Protein AF-A0A352VS74-F1 (afdb_monomer_lite)

Secondary structure (DSSP, 8-state):
-HHHHHHHTT--EEEEEEEEEEEEE-B-TT--GGGTT-EEEEEEEEEESS--SS--EEEEEETTEEEEEEEE-TTS-EEEEESS-SSTTTBSGGGSTHHHHHHHHHHHHHHTTSS-SS-PBTTPPEEPPTT--EEE-TTS-EEE--TT-EE----S-EEEEEEETTEEEEEEEEBPPGGGS--SPPPTTTHHHHH-TT-----SHHHHHHHHS-----S-THHHHHHHHHHHHHHHHHHHHHT---PPPPPP-------------

Structure (mmCIF, N/CA/C/O backbone):
data_AF-A0A352VS74-F1
#
_entry.id   AF-A0A352VS74-F1
#
loop_
_atom_site.group_PDB
_atom_site.id
_atom_site.type_symbol
_atom_site.label_atom_id
_atom_site.label_alt_id
_atom_site.label_comp_id
_atom_site.label_asym_id
_atom_site.label_entity_id
_atom_site.label_seq_id
_atom_site.pdbx_PDB_ins_code
_atom_site.Cartn_x
_atom_site.Cartn_y
_atom_site.Cartn_z
_atom_site.occupancy
_atom_site.B_iso_or_equiv
_atom_site.auth_seq_id
_atom_site.auth_comp_id
_atom_site.auth_asym_id
_atom_site.auth_atom_id
_atom_site.pdbx_PDB_model_num
ATOM 1 N N . ALA A 1 1 ? -13.319 16.483 15.564 1.00 83.62 1 ALA A N 1
ATOM 2 C CA . ALA A 1 1 ? -14.103 15.754 14.540 1.00 83.62 1 ALA A CA 1
ATOM 3 C C . ALA A 1 1 ? -13.513 14.375 14.225 1.00 83.62 1 ALA A C 1
ATOM 5 O O . ALA A 1 1 ? -14.249 13.403 14.320 1.00 83.62 1 ALA A O 1
ATOM 6 N N . LEU A 1 2 ? -12.210 14.265 13.917 1.00 88.50 2 LEU A N 1
ATOM 7 C CA . LEU A 1 2 ? -11.552 12.993 13.567 1.00 88.50 2 LEU A CA 1
ATOM 8 C C . LEU A 1 2 ? -11.732 11.882 14.616 1.00 88.50 2 LEU A C 1
ATOM 10 O O . LEU A 1 2 ? -12.271 10.837 14.285 1.00 88.50 2 LEU A O 1
ATOM 14 N N . ASN A 1 3 ? -11.383 12.130 15.885 1.00 92.25 3 ASN A N 1
ATOM 15 C CA . ASN A 1 3 ? -11.510 11.117 16.948 1.00 92.25 3 ASN A CA 1
ATOM 16 C C . ASN A 1 3 ? -12.937 10.572 17.112 1.00 92.25 3 ASN A C 1
ATOM 18 O O . ASN A 1 3 ? -13.110 9.403 17.427 1.00 92.25 3 ASN A O 1
ATOM 22 N N . ARG A 1 4 ? -13.959 11.401 16.856 1.00 89.31 4 ARG A N 1
ATOM 23 C CA . ARG A 1 4 ? -15.355 10.948 16.862 1.00 89.31 4 ARG A CA 1
ATOM 24 C C . ARG A 1 4 ? -15.614 9.982 15.705 1.00 89.31 4 ARG A C 1
ATOM 26 O O . ARG A 1 4 ? -16.112 8.898 15.941 1.00 89.31 4 ARG A O 1
ATOM 33 N N . ARG A 1 5 ? -15.163 10.321 14.490 1.00 90.56 5 ARG A N 1
ATOM 34 C CA . ARG A 1 5 ? -15.275 9.435 13.317 1.00 90.56 5 ARG A CA 1
ATOM 35 C C . ARG A 1 5 ? -14.531 8.108 13.495 1.00 90.56 5 ARG A C 1
ATOM 37 O O . ARG A 1 5 ? -15.012 7.093 13.015 1.00 90.56 5 ARG A O 1
ATOM 44 N N . LEU A 1 6 ? -13.377 8.109 14.168 1.00 90.06 6 LEU A N 1
ATOM 45 C CA . LEU A 1 6 ? -12.644 6.876 14.484 1.00 90.06 6 LEU A CA 1
ATOM 46 C C . LEU A 1 6 ? -13.445 5.987 15.438 1.00 90.06 6 LEU A C 1
ATOM 48 O O . LEU A 1 6 ? -13.604 4.799 15.165 1.00 90.06 6 LEU A O 1
ATOM 52 N N . ALA A 1 7 ? -14.005 6.573 16.499 1.00 88.69 7 ALA A N 1
ATOM 53 C CA . ALA A 1 7 ? -14.872 5.860 17.431 1.00 88.69 7 ALA A CA 1
ATOM 54 C C . ALA A 1 7 ? -16.134 5.315 16.737 1.00 88.69 7 ALA A C 1
ATOM 56 O O . ALA A 1 7 ? -16.445 4.137 16.889 1.00 88.69 7 ALA A O 1
ATOM 57 N N . ASP A 1 8 ? -16.794 6.125 15.902 1.00 86.94 8 ASP A N 1
ATOM 58 C CA . ASP A 1 8 ? -17.966 5.719 15.112 1.00 86.94 8 ASP A CA 1
ATOM 59 C C . ASP A 1 8 ? -17.630 4.593 14.114 1.00 86.94 8 ASP A C 1
ATOM 61 O O . ASP A 1 8 ? -18.489 3.789 13.765 1.00 86.94 8 ASP A O 1
ATOM 65 N N . ALA A 1 9 ? -16.371 4.505 13.668 1.00 86.31 9 ALA A N 1
ATOM 66 C CA . ALA A 1 9 ? -15.851 3.432 12.818 1.00 86.31 9 ALA A CA 1
ATOM 67 C C . ALA A 1 9 ? -15.336 2.209 13.606 1.00 86.31 9 ALA A C 1
ATOM 69 O O . ALA A 1 9 ? -14.828 1.259 13.000 1.00 86.31 9 ALA A O 1
ATOM 70 N N . GLY A 1 10 ? -15.458 2.213 14.939 1.00 85.88 10 GLY A N 1
ATOM 71 C CA . GLY A 1 10 ? -15.018 1.127 15.816 1.00 85.88 10 GLY A CA 1
ATOM 72 C C . GLY A 1 10 ? -13.497 0.997 15.914 1.00 85.88 10 GLY A C 1
ATOM 73 O O . GLY A 1 10 ? -12.995 -0.092 16.192 1.00 85.88 10 GLY A O 1
ATOM 74 N N . ILE A 1 11 ? -12.753 2.066 15.620 1.00 91.31 11 ILE A N 1
ATOM 75 C CA . ILE A 1 11 ? -11.289 2.096 15.677 1.00 91.31 11 ILE A CA 1
ATOM 76 C C . ILE A 1 11 ? -10.868 2.540 17.090 1.00 91.31 11 ILE A C 1
ATOM 78 O O . ILE A 1 11 ? -11.245 3.631 17.517 1.00 91.31 11 ILE A O 1
ATOM 82 N N . PRO A 1 12 ? -10.064 1.744 17.823 1.00 92.31 12 PRO A N 1
ATOM 83 C CA . PRO A 1 12 ? -9.777 1.975 19.244 1.00 92.31 12 PRO A CA 1
ATOM 84 C C . PRO A 1 12 ? -8.714 3.054 19.503 1.00 92.31 12 PRO A C 1
ATOM 86 O O . PRO A 1 12 ? -8.314 3.258 20.647 1.00 92.31 12 PRO A O 1
ATOM 89 N N . TRP A 1 13 ? -8.245 3.747 18.465 1.00 94.25 13 TRP A N 1
ATOM 90 C CA . TRP A 1 13 ? -7.187 4.753 18.537 1.00 94.25 13 TRP A CA 1
ATOM 91 C C . TRP A 1 13 ? -7.743 6.173 18.543 1.00 94.25 13 TRP A C 1
ATOM 93 O O . TRP A 1 13 ? -8.734 6.480 17.880 1.00 94.25 13 TRP A O 1
ATOM 103 N N . ARG A 1 14 ? -7.049 7.062 19.252 1.00 94.19 14 ARG A N 1
ATOM 104 C CA . ARG A 1 14 ? -7.294 8.505 19.239 1.00 94.19 14 ARG A CA 1
ATOM 105 C C . ARG A 1 14 ? -6.001 9.271 18.992 1.00 94.19 14 ARG A C 1
ATOM 107 O O . ARG A 1 14 ? -4.929 8.861 19.436 1.00 94.19 14 ARG A O 1
ATOM 114 N N . TYR A 1 15 ? -6.150 10.424 18.359 1.00 94.44 15 TYR A N 1
ATOM 115 C CA . TYR A 1 15 ? -5.096 11.411 18.192 1.00 94.44 15 TYR A CA 1
ATOM 116 C C . TYR A 1 15 ? -5.189 12.469 19.286 1.00 94.44 15 TYR A C 1
ATOM 118 O O . TYR A 1 15 ? -6.277 12.990 19.566 1.00 94.44 15 TYR A O 1
ATOM 126 N N . GLU A 1 16 ? -4.062 12.818 19.895 1.00 92.62 16 GLU A N 1
ATOM 127 C CA . GLU A 1 16 ? -3.970 14.046 20.678 1.00 92.62 16 GLU A CA 1
ATOM 128 C C . GLU A 1 16 ? -4.079 15.265 19.758 1.00 92.62 16 GLU A C 1
ATOM 130 O O . GLU A 1 16 ? -3.658 15.246 18.606 1.00 92.62 16 GLU A O 1
ATOM 135 N N . VAL A 1 17 ? -4.692 16.339 20.259 1.00 83.56 17 VAL A N 1
ATOM 136 C CA . VAL A 1 17 ? -4.996 17.529 19.445 1.00 83.56 17 VAL A CA 1
ATOM 137 C C . VAL A 1 17 ? -3.724 18.279 19.047 1.00 83.56 17 VAL A C 1
ATOM 139 O O . VAL A 1 17 ? -3.685 18.926 18.002 1.00 83.56 17 VAL A O 1
ATOM 142 N N . ARG A 1 18 ? -2.686 18.209 19.884 1.00 84.69 18 ARG A N 1
ATOM 143 C CA . ARG A 1 18 ? -1.437 18.933 19.677 1.00 84.69 18 ARG A CA 1
ATOM 144 C C . ARG A 1 18 ? -0.421 18.029 18.993 1.00 84.69 18 ARG A C 1
ATOM 146 O O . ARG A 1 18 ? -0.108 16.961 19.510 1.00 84.69 18 ARG A O 1
ATOM 153 N N . ALA A 1 19 ? 0.099 18.489 17.860 1.00 83.12 19 ALA A N 1
ATOM 154 C CA . ALA A 1 19 ? 1.258 17.867 17.249 1.00 83.12 19 ALA A CA 1
ATOM 155 C C . ALA A 1 19 ? 2.497 18.116 18.122 1.00 83.12 19 ALA A C 1
ATOM 157 O O . ALA A 1 19 ? 2.716 19.222 18.626 1.00 83.12 19 ALA A O 1
ATOM 158 N N . LEU A 1 20 ? 3.277 17.064 18.299 1.00 86.62 20 LEU A N 1
ATOM 159 C CA . LEU A 1 20 ? 4.658 17.097 18.734 1.00 86.62 20 LEU A CA 1
ATOM 160 C C . LEU A 1 20 ? 5.526 17.503 17.542 1.00 86.62 20 LEU A C 1
ATOM 162 O O . LEU A 1 20 ? 5.165 17.265 16.388 1.00 86.62 20 LEU A O 1
ATOM 166 N N . SER A 1 21 ? 6.661 18.126 17.830 1.00 84.88 21 SER A N 1
ATOM 167 C CA . SER A 1 21 ? 7.654 18.503 16.834 1.00 84.88 21 SER A CA 1
ATOM 168 C C . SER A 1 21 ? 9.054 18.178 17.334 1.00 84.88 21 SER A C 1
ATOM 170 O O . SER A 1 21 ? 9.303 18.133 18.542 1.00 84.88 21 SER A O 1
ATOM 172 N N . GLY A 1 22 ? 9.964 17.942 16.396 1.00 80.69 22 GLY A N 1
ATOM 173 C CA . GLY A 1 22 ? 11.339 17.554 16.691 1.00 80.69 22 GLY A CA 1
ATOM 174 C C . GLY A 1 22 ? 11.783 16.455 15.743 1.00 80.69 22 GLY A C 1
ATOM 175 O O . GLY A 1 22 ? 11.570 15.280 16.030 1.00 80.69 22 GLY A O 1
ATOM 176 N N . GLY A 1 23 ? 12.369 16.864 14.617 1.00 86.31 23 GLY A N 1
ATOM 177 C CA . GLY A 1 23 ? 12.813 16.000 13.529 1.00 86.31 23 GLY A CA 1
ATOM 178 C C . GLY A 1 23 ? 13.479 14.709 13.984 1.00 86.31 23 GLY A C 1
ATOM 179 O O . GLY A 1 23 ? 14.599 14.726 14.499 1.00 86.31 23 GLY A O 1
ATOM 180 N N . ALA A 1 24 ? 12.821 13.583 13.731 1.00 91.88 24 ALA A N 1
ATOM 181 C CA . ALA A 1 24 ? 13.331 12.252 14.027 1.00 91.88 24 ALA A CA 1
ATOM 182 C C . ALA A 1 24 ? 13.049 11.293 12.869 1.00 91.88 24 ALA A C 1
ATOM 184 O O . ALA A 1 24 ? 12.100 11.464 12.107 1.00 91.88 24 ALA A O 1
ATOM 185 N N . GLU A 1 25 ? 13.911 10.296 12.710 1.00 93.62 25 GLU A N 1
ATOM 186 C CA . GLU A 1 25 ? 13.733 9.252 11.704 1.00 93.62 25 GLU A CA 1
ATOM 187 C C . GLU A 1 25 ? 12.743 8.193 12.197 1.00 93.62 25 GLU A C 1
ATOM 189 O O . GLU A 1 25 ? 12.686 7.903 13.396 1.00 93.62 25 GLU A O 1
ATOM 194 N N . LEU A 1 26 ? 11.964 7.626 11.276 1.00 93.56 26 LEU A N 1
ATOM 195 C CA . LEU A 1 26 ? 11.076 6.511 11.573 1.00 93.56 26 LEU A CA 1
ATOM 196 C C . LEU A 1 26 ? 11.877 5.261 11.926 1.00 93.56 26 LEU A C 1
ATOM 198 O O . LEU A 1 26 ? 12.837 4.892 11.255 1.00 93.56 26 LEU A O 1
ATOM 202 N N . GLN A 1 27 ? 11.441 4.586 12.980 1.00 93.19 27 GLN A N 1
ATOM 203 C CA . GLN A 1 27 ? 12.024 3.342 13.468 1.00 93.19 27 GLN A CA 1
ATOM 204 C C . GLN A 1 27 ? 10.920 2.319 13.725 1.00 93.19 27 GLN A C 1
ATOM 206 O O . GLN A 1 27 ? 9.737 2.637 13.680 1.00 93.19 27 GLN A O 1
ATOM 211 N N . GLY A 1 28 ? 11.279 1.069 13.995 1.00 87.12 28 GLY A N 1
ATOM 212 C CA . GLY A 1 28 ? 10.307 0.056 14.394 1.00 87.12 28 GLY A CA 1
ATOM 213 C C . GLY A 1 28 ? 10.790 -1.352 14.096 1.00 87.12 28 GLY A C 1
ATOM 214 O O . GLY A 1 28 ? 11.546 -1.586 13.158 1.00 87.12 28 GLY A O 1
ATOM 215 N N . ARG A 1 29 ? 10.319 -2.324 14.881 1.00 81.00 29 ARG A N 1
ATOM 216 C CA . ARG A 1 29 ? 10.661 -3.745 14.672 1.00 81.00 29 ARG A CA 1
ATOM 217 C C . ARG A 1 29 ? 10.107 -4.305 13.367 1.00 81.00 29 ARG A C 1
ATOM 219 O O . ARG A 1 29 ? 10.608 -5.300 12.859 1.00 81.00 29 ARG A O 1
ATOM 226 N N . THR A 1 30 ? 9.030 -3.708 12.876 1.00 82.94 30 THR A N 1
ATOM 227 C CA . THR A 1 30 ? 8.320 -4.146 11.675 1.00 82.94 30 THR A CA 1
ATOM 228 C C . THR A 1 30 ? 8.149 -2.983 10.710 1.00 82.94 30 THR A C 1
ATOM 230 O O . THR A 1 30 ? 7.081 -2.836 10.116 1.00 82.94 30 THR A O 1
ATOM 233 N N . LEU A 1 31 ? 9.196 -2.156 10.610 1.00 83.94 31 LEU A N 1
ATOM 234 C CA . LEU A 1 31 ? 9.253 -1.009 9.716 1.00 83.94 31 LEU A CA 1
ATOM 235 C C . LEU A 1 31 ? 9.176 -1.495 8.260 1.00 83.94 31 LEU A C 1
ATOM 237 O O . LEU A 1 31 ? 10.015 -2.291 7.839 1.00 83.94 31 LEU A O 1
ATOM 241 N N . PRO A 1 32 ? 8.171 -1.061 7.483 1.00 84.44 32 PRO A N 1
ATOM 242 C CA . PRO A 1 32 ? 8.125 -1.332 6.054 1.00 84.44 32 PRO A CA 1
ATOM 243 C C . PRO A 1 32 ? 9.320 -0.693 5.335 1.00 84.44 32 PRO A C 1
ATOM 245 O O . PRO A 1 32 ? 9.610 0.478 5.568 1.00 84.44 32 PRO A O 1
ATOM 248 N N . ALA A 1 33 ? 9.931 -1.413 4.388 1.00 83.69 33 ALA A N 1
ATOM 249 C CA . ALA A 1 33 ? 11.054 -0.913 3.583 1.00 83.69 33 ALA A CA 1
ATOM 250 C C . ALA A 1 33 ? 10.826 0.478 2.939 1.00 83.69 33 ALA A C 1
ATOM 252 O O . ALA A 1 33 ? 11.757 1.278 2.902 1.00 83.69 33 ALA A O 1
ATOM 253 N N . PRO A 1 34 ? 9.609 0.847 2.473 1.00 86.44 34 PRO A N 1
ATOM 254 C CA . PRO A 1 34 ? 9.359 2.193 1.946 1.00 86.44 34 PRO A CA 1
ATOM 255 C C . PRO A 1 34 ? 9.499 3.336 2.963 1.00 86.44 34 PRO A C 1
ATOM 257 O O . PRO A 1 34 ? 9.561 4.495 2.556 1.00 86.44 34 PRO A O 1
ATOM 260 N N . LEU A 1 35 ? 9.482 3.026 4.263 1.00 89.25 35 LEU A N 1
ATOM 261 C CA . LEU A 1 35 ? 9.592 3.995 5.355 1.00 89.25 35 LEU A CA 1
ATOM 262 C C . LEU A 1 35 ? 11.016 4.106 5.922 1.00 89.25 35 LEU A C 1
ATOM 264 O O . LEU A 1 35 ? 11.251 4.925 6.808 1.00 89.25 35 LEU A O 1
ATOM 268 N N . GLU A 1 36 ? 11.968 3.320 5.419 1.00 89.69 36 GLU A N 1
ATOM 269 C CA . GLU A 1 36 ? 13.379 3.432 5.797 1.00 89.69 36 GLU A CA 1
ATOM 270 C C . GLU A 1 36 ? 13.949 4.795 5.366 1.00 89.69 36 GLU A C 1
ATOM 272 O O . GLU A 1 36 ? 13.688 5.268 4.257 1.00 89.69 36 GLU A O 1
ATOM 277 N N . GLY A 1 37 ? 14.709 5.462 6.242 1.00 89.88 37 GLY A N 1
ATOM 278 C CA . GLY A 1 37 ? 15.285 6.781 5.947 1.00 89.88 37 GLY A CA 1
ATOM 279 C C . GLY A 1 37 ? 14.298 7.952 6.007 1.00 89.88 37 GLY A C 1
ATOM 280 O O . GLY A 1 37 ? 14.691 9.103 5.791 1.00 89.88 37 GLY A O 1
ATOM 281 N N . VAL A 1 38 ? 13.011 7.704 6.275 1.00 93.38 38 VAL A N 1
ATOM 282 C CA . VAL A 1 38 ? 11.991 8.758 6.343 1.00 93.38 38 VAL A CA 1
ATOM 283 C C . VAL A 1 38 ? 12.108 9.515 7.659 1.00 93.38 38 VAL A C 1
ATOM 285 O O . VAL A 1 38 ? 12.097 8.925 8.737 1.00 93.38 38 VAL A O 1
ATOM 288 N N . ARG A 1 39 ? 12.146 10.846 7.574 1.00 94.75 39 ARG A N 1
ATOM 289 C CA . ARG A 1 39 ? 12.140 11.742 8.733 1.00 94.75 39 ARG A CA 1
ATOM 290 C C . ARG A 1 39 ? 10.766 12.366 8.925 1.00 94.75 39 ARG A C 1
ATOM 292 O O . ARG A 1 39 ? 10.043 12.641 7.963 1.00 94.75 39 ARG A O 1
ATOM 299 N N . VAL A 1 40 ? 10.419 12.589 10.182 1.00 95.00 40 VAL A N 1
ATOM 300 C CA . VAL A 1 40 ? 9.172 13.201 10.628 1.00 95.00 40 VAL A CA 1
ATOM 301 C C . VAL A 1 40 ? 9.522 14.407 11.482 1.00 95.00 40 VAL A C 1
ATOM 303 O O . VAL A 1 40 ? 10.216 14.283 12.487 1.00 95.00 40 VAL A O 1
ATOM 306 N N . GLU A 1 41 ? 9.035 15.569 11.068 1.00 94.88 41 GLU A N 1
ATOM 307 C CA . GLU A 1 41 ? 9.264 16.855 11.730 1.00 94.88 41 GLU A CA 1
ATOM 308 C C . GLU A 1 41 ? 8.109 17.222 12.668 1.00 94.88 41 GLU A C 1
ATOM 310 O O . GLU A 1 41 ? 8.327 17.874 13.693 1.00 94.88 41 GLU A O 1
ATOM 315 N N . ALA A 1 42 ? 6.893 16.760 12.351 1.00 93.94 42 ALA A N 1
ATOM 316 C CA . ALA A 1 42 ? 5.702 16.947 13.170 1.00 93.94 42 ALA A CA 1
ATOM 317 C C . ALA A 1 42 ? 4.792 15.708 13.153 1.00 93.94 42 ALA A C 1
ATOM 319 O O . ALA A 1 42 ? 4.481 15.166 12.091 1.00 93.94 42 ALA A O 1
ATOM 320 N N . TRP A 1 43 ? 4.325 15.276 14.328 1.00 94.88 43 TRP A N 1
ATOM 321 C CA . TRP A 1 43 ? 3.406 14.142 14.477 1.00 94.88 43 TRP A CA 1
ATOM 322 C C . TRP A 1 43 ? 2.440 14.328 15.646 1.00 94.88 43 TRP A C 1
ATOM 324 O O . TRP A 1 43 ? 2.735 14.969 16.645 1.00 94.88 43 TRP A O 1
ATOM 334 N N . TYR A 1 44 ? 1.262 13.741 15.545 1.00 94.44 44 TYR A N 1
ATOM 335 C CA . TYR A 1 44 ? 0.245 13.676 16.578 1.00 94.44 44 TYR A CA 1
ATOM 336 C C . TYR A 1 44 ? 0.454 12.426 17.419 1.00 94.44 44 TYR A C 1
ATOM 338 O O . TYR A 1 44 ? 0.524 11.318 16.888 1.00 94.44 44 TYR A O 1
ATOM 346 N N . ARG A 1 45 ? 0.476 12.576 18.743 1.00 94.06 45 ARG A N 1
ATOM 347 C CA . ARG A 1 45 ? 0.536 11.411 19.624 1.00 94.06 45 ARG A CA 1
ATOM 348 C C . ARG A 1 45 ? -0.718 10.555 19.452 1.00 94.06 45 ARG A C 1
ATOM 350 O O . ARG A 1 45 ? -1.844 11.037 19.597 1.00 94.06 45 ARG A O 1
ATOM 357 N N . MET A 1 46 ? -0.506 9.274 19.175 1.00 94.69 46 MET A N 1
ATOM 358 C CA . MET A 1 46 ? -1.558 8.274 19.070 1.00 94.69 46 MET A CA 1
ATOM 359 C C . MET A 1 46 ? -1.651 7.473 20.366 1.00 94.69 46 MET A C 1
ATOM 361 O O . MET A 1 46 ? -0.658 6.946 20.859 1.00 94.69 46 MET A O 1
ATOM 365 N N . THR A 1 47 ? -2.856 7.361 20.919 1.00 93.44 47 THR A N 1
ATOM 366 C CA . THR A 1 47 ? -3.119 6.569 22.131 1.00 93.44 47 THR A CA 1
ATOM 367 C C . THR A 1 47 ? -4.329 5.670 21.931 1.00 93.44 47 THR A C 1
ATOM 369 O O . THR A 1 47 ? -5.241 5.996 21.168 1.00 93.44 47 THR A O 1
ATOM 372 N N . LEU A 1 48 ? -4.359 4.533 22.624 1.00 91.94 48 LEU A N 1
ATOM 373 C CA . LEU A 1 48 ? -5.551 3.695 22.683 1.00 91.94 48 LEU A CA 1
ATOM 374 C C . LEU A 1 48 ? -6.602 4.383 23.563 1.00 91.94 48 LEU A C 1
ATOM 376 O O . LEU A 1 48 ? -6.352 4.702 24.723 1.00 91.94 48 LEU A O 1
ATOM 380 N N . ALA A 1 49 ? -7.780 4.633 22.998 1.00 88.00 49 ALA A N 1
ATOM 381 C CA . ALA A 1 49 ? -8.935 5.165 23.715 1.00 88.00 49 ALA A CA 1
ATOM 382 C C . ALA A 1 49 ? -9.711 4.065 24.457 1.00 88.00 49 ALA A C 1
ATOM 384 O O . ALA A 1 49 ? -10.404 4.345 25.430 1.00 88.00 49 ALA A O 1
ATOM 385 N N . SER A 1 50 ? -9.614 2.826 23.977 1.00 82.12 50 SER A N 1
ATOM 386 C CA . SER A 1 50 ? -10.262 1.642 24.543 1.00 82.12 50 SER A CA 1
ATOM 387 C C . SER A 1 50 ? -9.413 0.401 24.273 1.00 82.12 50 SER A C 1
ATOM 389 O O . SER A 1 50 ? -8.540 0.421 23.401 1.00 82.12 50 SER A O 1
ATOM 391 N N . ALA A 1 51 ? -9.649 -0.672 25.031 1.00 81.94 51 ALA A N 1
ATOM 392 C CA . ALA A 1 51 ? -8.980 -1.943 24.791 1.00 81.94 51 ALA A CA 1
ATOM 393 C C . ALA A 1 51 ? -9.383 -2.480 23.404 1.00 81.94 51 ALA A C 1
ATOM 395 O O . ALA A 1 51 ? -10.580 -2.621 23.135 1.00 81.94 51 ALA A O 1
ATOM 396 N N . PRO A 1 52 ? -8.421 -2.755 22.509 1.00 80.69 52 PRO A N 1
ATOM 397 C CA . PRO A 1 52 ? -8.735 -3.219 21.171 1.00 80.69 52 PRO A CA 1
ATOM 398 C C . PRO A 1 52 ? -9.295 -4.648 21.233 1.00 80.69 52 PRO A C 1
ATOM 400 O O . PRO A 1 52 ? -8.731 -5.521 21.890 1.00 80.69 52 PRO A O 1
ATOM 403 N N . THR A 1 53 ? -10.407 -4.898 20.540 1.00 76.38 53 THR A N 1
ATOM 404 C CA . THR A 1 53 ? -11.036 -6.231 20.460 1.00 76.38 53 THR A CA 1
ATOM 405 C C . THR A 1 53 ? -10.245 -7.206 19.589 1.00 76.38 53 THR A C 1
ATOM 407 O O . THR A 1 53 ? -10.381 -8.418 19.729 1.00 76.38 53 THR A O 1
ATOM 410 N N . THR A 1 54 ? -9.396 -6.682 18.706 1.00 77.12 54 THR A N 1
ATOM 411 C CA . THR A 1 54 ? -8.462 -7.440 17.869 1.00 77.12 54 THR A CA 1
ATOM 412 C C . THR A 1 54 ? -7.050 -6.874 18.004 1.00 77.12 54 THR A C 1
ATOM 414 O O . THR A 1 54 ? -6.921 -5.665 18.200 1.00 77.12 54 THR A O 1
ATOM 417 N N . PRO A 1 55 ? -5.988 -7.684 17.845 1.00 82.31 55 PRO A N 1
ATOM 418 C CA . PRO A 1 55 ? -4.615 -7.206 17.964 1.00 82.31 55 PRO A CA 1
ATOM 419 C C . PRO A 1 55 ? -4.330 -6.037 17.015 1.00 82.31 55 PRO A C 1
ATOM 421 O O . PRO A 1 55 ? -4.684 -6.077 15.836 1.00 82.31 55 PRO A O 1
ATOM 424 N N . THR A 1 56 ? -3.660 -5.010 17.530 1.00 87.12 56 THR A N 1
ATOM 425 C CA . THR A 1 56 ? -3.142 -3.888 16.740 1.00 87.12 56 THR A CA 1
ATOM 426 C C . THR A 1 56 ? -1.633 -4.011 16.634 1.00 87.12 56 THR A C 1
ATOM 428 O O . THR A 1 56 ? -0.985 -4.385 17.613 1.00 87.12 56 THR A O 1
ATOM 431 N N . ARG A 1 57 ? -1.061 -3.665 15.483 1.00 88.88 57 ARG A N 1
ATOM 432 C CA . ARG A 1 57 ? 0.383 -3.730 15.255 1.00 88.88 57 ARG A CA 1
ATOM 433 C C . ARG A 1 57 ? 0.926 -2.349 14.928 1.00 88.88 57 ARG A C 1
ATOM 435 O O . ARG A 1 57 ? 0.472 -1.704 13.985 1.00 88.88 57 ARG A O 1
ATOM 442 N N . THR A 1 58 ? 1.932 -1.928 15.683 1.00 91.94 58 THR A N 1
ATOM 443 C CA . THR A 1 58 ? 2.726 -0.744 15.359 1.00 91.94 58 THR A CA 1
ATOM 444 C C . THR A 1 58 ? 3.731 -1.107 14.274 1.00 91.94 58 THR A C 1
ATOM 446 O O . THR A 1 58 ? 4.536 -2.021 14.441 1.00 91.94 58 THR A O 1
ATOM 449 N N . LEU A 1 59 ? 3.651 -0.417 13.143 1.00 90.94 59 LEU A N 1
ATOM 450 C CA . LEU A 1 59 ? 4.523 -0.615 11.990 1.00 90.94 59 LEU A CA 1
ATOM 451 C C . LEU A 1 59 ? 5.752 0.283 12.069 1.00 90.94 59 LEU A C 1
ATOM 453 O O . LEU A 1 59 ? 6.857 -0.169 11.795 1.00 90.94 59 LEU A O 1
ATOM 457 N N . ALA A 1 60 ? 5.548 1.534 12.474 1.00 93.50 60 ALA A N 1
ATOM 458 C CA . ALA A 1 60 ? 6.605 2.518 12.621 1.00 93.50 60 ALA A CA 1
ATOM 459 C C . ALA A 1 60 ? 6.365 3.382 13.860 1.00 93.50 60 ALA A C 1
ATOM 461 O O . ALA A 1 60 ? 5.222 3.610 14.265 1.00 93.50 60 ALA A O 1
ATOM 462 N N . GLU A 1 61 ? 7.451 3.880 14.420 1.00 95.00 61 GLU A N 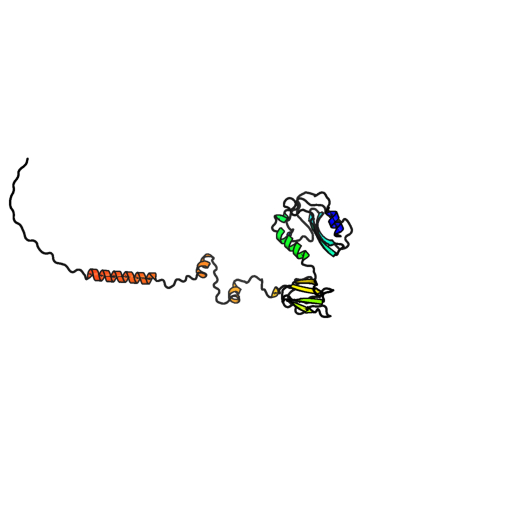1
ATOM 463 C CA . GLU A 1 61 ? 7.552 4.667 15.636 1.00 95.00 61 GLU A CA 1
ATOM 464 C C . GLU A 1 61 ? 8.456 5.873 15.378 1.00 95.00 61 GLU A C 1
ATOM 466 O O . GLU A 1 61 ? 9.418 5.800 14.611 1.00 95.00 61 GLU A O 1
ATOM 471 N N . VAL A 1 62 ? 8.156 6.980 16.046 1.00 94.06 62 VAL A N 1
ATOM 472 C CA . VAL A 1 62 ? 8.976 8.191 16.076 1.00 94.06 62 VAL A CA 1
ATOM 473 C C . VAL A 1 62 ? 9.248 8.521 17.537 1.00 94.06 62 VAL A C 1
ATOM 475 O O . VAL A 1 62 ? 8.322 8.729 18.313 1.00 94.06 62 VAL A O 1
ATOM 478 N N . ASN A 1 63 ? 10.516 8.509 17.955 1.00 89.62 63 ASN A N 1
ATOM 479 C CA . ASN A 1 63 ? 10.896 8.721 19.360 1.00 89.62 63 ASN A CA 1
ATOM 480 C C . ASN A 1 63 ? 10.070 7.875 20.355 1.00 89.62 63 ASN A C 1
ATOM 482 O O . ASN A 1 63 ? 9.636 8.387 21.383 1.00 89.62 63 ASN A O 1
ATOM 486 N N . THR A 1 64 ? 9.839 6.592 20.045 1.00 88.25 64 THR A N 1
ATOM 487 C CA . THR A 1 64 ? 9.001 5.627 20.801 1.00 88.25 64 THR A CA 1
ATOM 488 C C . THR A 1 64 ? 7.483 5.857 20.766 1.00 88.25 64 THR A C 1
ATOM 490 O O . THR A 1 64 ? 6.730 4.982 21.193 1.00 88.25 64 THR A O 1
ATOM 493 N N . ASP A 1 65 ? 7.005 6.977 20.219 1.00 92.62 65 ASP A N 1
ATOM 494 C CA . ASP A 1 65 ? 5.579 7.182 19.966 1.00 92.62 65 ASP A CA 1
ATOM 495 C C . ASP A 1 65 ? 5.168 6.423 18.683 1.00 92.62 65 ASP A C 1
ATOM 497 O O . ASP A 1 65 ? 5.858 6.526 17.663 1.00 92.62 65 ASP A O 1
ATOM 501 N N . PRO A 1 66 ? 4.038 5.688 18.670 1.00 94.44 66 PRO A N 1
ATOM 502 C CA . PRO A 1 66 ? 3.530 5.053 17.456 1.00 94.44 66 PRO A CA 1
ATOM 503 C C . PRO A 1 66 ? 3.271 6.085 16.354 1.00 94.44 66 PRO A C 1
ATOM 505 O O . PRO A 1 66 ? 2.496 7.024 16.550 1.00 94.44 66 PRO A O 1
ATOM 508 N N . TRP A 1 67 ? 3.886 5.884 15.187 1.00 94.88 67 TRP A N 1
ATOM 509 C CA . TRP A 1 67 ? 3.683 6.730 14.012 1.00 94.88 67 TRP A CA 1
ATOM 510 C C . TRP A 1 67 ? 2.764 6.085 12.976 1.00 94.88 67 TRP A C 1
ATOM 512 O O . TRP A 1 67 ? 1.873 6.749 12.456 1.00 94.88 67 TRP A O 1
ATOM 522 N N . ALA A 1 68 ? 2.940 4.793 12.693 1.00 93.75 68 ALA A N 1
ATOM 523 C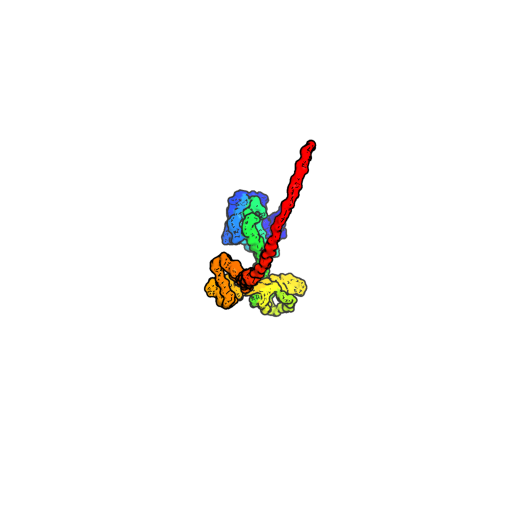 CA . ALA A 1 68 ? 2.038 4.034 11.829 1.00 93.75 68 ALA A CA 1
ATOM 524 C C . ALA A 1 68 ? 1.502 2.814 12.567 1.00 93.75 68 ALA A C 1
ATOM 526 O O . ALA A 1 68 ? 2.276 2.011 13.090 1.00 93.75 68 ALA A O 1
ATOM 527 N N . VAL A 1 69 ? 0.181 2.648 12.570 1.00 92.88 69 VAL A N 1
ATOM 528 C CA . VAL A 1 69 ? -0.484 1.511 13.214 1.00 92.88 69 VAL A CA 1
ATOM 529 C C . VAL A 1 69 ? -1.477 0.872 12.260 1.00 92.88 69 VAL A C 1
ATOM 531 O O . VAL A 1 69 ? -2.333 1.556 11.696 1.00 92.88 69 VAL A O 1
ATOM 534 N N . GLU A 1 70 ? -1.404 -0.451 12.142 1.00 90.06 70 GLU A N 1
ATOM 535 C CA . GLU A 1 70 ? -2.423 -1.258 11.480 1.00 90.06 70 GLU A CA 1
ATOM 536 C C . GLU A 1 70 ? -3.278 -2.032 12.490 1.00 90.06 70 GLU A C 1
ATOM 538 O O . GLU A 1 70 ? -2.838 -2.406 13.585 1.00 90.06 70 GLU A O 1
ATOM 543 N N . GLY A 1 71 ? -4.523 -2.294 12.114 1.00 88.62 71 GLY A N 1
ATOM 544 C CA . GLY A 1 71 ? -5.420 -3.118 12.907 1.00 88.62 71 GLY A CA 1
ATOM 545 C C . GLY A 1 71 ? -6.720 -3.428 12.185 1.00 88.62 71 GLY A C 1
ATOM 546 O O . GLY A 1 71 ? -6.910 -3.093 11.012 1.00 88.62 71 GLY A O 1
ATOM 547 N N . THR A 1 72 ? -7.618 -4.078 12.915 1.00 87.88 72 THR A N 1
ATOM 548 C CA . THR A 1 72 ? -8.997 -4.320 12.493 1.00 87.88 72 THR A CA 1
ATOM 549 C C . THR A 1 72 ? -9.923 -3.594 13.462 1.00 87.88 72 THR A C 1
ATOM 551 O O . THR A 1 72 ? -9.679 -3.566 14.666 1.00 87.88 72 THR A O 1
ATOM 554 N N . SER A 1 73 ? -10.941 -2.918 12.942 1.00 85.25 73 SER A N 1
ATOM 555 C CA . SER A 1 73 ? -11.937 -2.237 13.759 1.00 85.25 73 SER A CA 1
ATOM 556 C C . SER A 1 73 ? -12.903 -3.243 14.381 1.00 85.25 73 SER A C 1
ATOM 558 O O . SER A 1 73 ? -12.995 -4.392 13.941 1.00 85.25 73 SER A O 1
ATOM 560 N N . ALA A 1 74 ? -13.696 -2.798 15.354 1.00 78.31 74 ALA A N 1
ATOM 561 C CA . ALA A 1 74 ? -14.753 -3.614 15.955 1.00 78.31 74 ALA A CA 1
ATOM 562 C C . ALA A 1 74 ? -15.768 -4.166 14.929 1.00 78.31 74 ALA A C 1
ATOM 564 O O . ALA A 1 74 ? -16.440 -5.156 15.200 1.00 78.31 74 ALA A O 1
ATOM 565 N N . PHE A 1 75 ? -15.854 -3.562 13.739 1.00 78.38 75 PHE A N 1
ATOM 566 C CA . PHE A 1 75 ? -16.729 -3.989 12.644 1.00 78.38 75 PHE A CA 1
ATOM 567 C C . PHE A 1 75 ? -16.033 -4.885 11.609 1.00 78.38 75 PHE A C 1
ATOM 569 O O . PHE A 1 75 ? -16.559 -5.077 10.514 1.00 78.38 75 PHE A O 1
ATOM 576 N N . GLY A 1 76 ? -14.828 -5.382 11.898 1.00 78.81 76 GLY A N 1
ATOM 577 C CA . GLY A 1 76 ? -14.080 -6.255 10.988 1.00 78.81 76 GLY A CA 1
ATOM 578 C C . GLY A 1 76 ? -13.411 -5.529 9.817 1.00 78.81 76 GLY A C 1
ATOM 579 O O . GLY A 1 76 ? -12.872 -6.176 8.922 1.00 78.81 76 GLY A O 1
ATOM 580 N N . ARG A 1 77 ? -13.422 -4.189 9.792 1.00 81.06 77 ARG A N 1
ATOM 581 C CA . ARG A 1 77 ? -12.774 -3.402 8.731 1.00 81.06 77 ARG A CA 1
ATOM 582 C C . ARG A 1 77 ? -11.322 -3.147 9.091 1.00 81.06 77 ARG A C 1
ATOM 584 O O . ARG A 1 77 ? -11.033 -2.714 10.203 1.00 81.06 77 ARG A O 1
ATOM 591 N N . ARG A 1 78 ? -10.406 -3.369 8.154 1.00 83.69 78 ARG A N 1
ATOM 592 C CA . ARG A 1 78 ? -9.001 -3.007 8.364 1.00 83.69 78 ARG A CA 1
ATOM 593 C C . ARG A 1 78 ? -8.850 -1.491 8.429 1.00 83.69 78 ARG A C 1
ATOM 595 O O . ARG A 1 78 ? -9.685 -0.759 7.897 1.00 83.69 78 ARG A O 1
ATOM 602 N N . TYR A 1 79 ? -7.805 -1.032 9.099 1.00 87.94 79 TYR A N 1
ATOM 603 C CA . TYR A 1 79 ? -7.396 0.364 9.097 1.00 87.94 79 TYR A CA 1
ATOM 604 C C . TYR A 1 79 ? -5.874 0.477 9.142 1.00 87.94 79 TYR A C 1
ATOM 606 O O . TYR A 1 79 ? -5.190 -0.365 9.725 1.00 87.94 79 TYR A O 1
ATOM 614 N N . LEU A 1 80 ? -5.372 1.556 8.547 1.00 91.38 80 LEU A N 1
ATOM 615 C CA . LEU A 1 80 ? -4.011 2.051 8.698 1.00 91.38 80 LEU A CA 1
ATOM 616 C C . LEU A 1 80 ? -4.123 3.498 9.170 1.00 91.38 80 LEU A C 1
ATOM 618 O O . LEU A 1 80 ? -4.807 4.305 8.539 1.00 91.38 80 LEU A O 1
ATOM 622 N N . LEU A 1 81 ? -3.488 3.805 10.291 1.00 93.62 81 LEU A N 1
ATOM 623 C CA . LEU A 1 81 ? -3.435 5.144 10.861 1.00 93.62 81 LEU A CA 1
ATOM 624 C C . LEU A 1 81 ? -2.009 5.665 10.795 1.00 93.62 81 LEU A C 1
ATOM 626 O O . LEU A 1 81 ? -1.078 4.932 11.121 1.00 93.62 81 LEU A O 1
ATOM 630 N N . LEU A 1 82 ? -1.872 6.929 10.401 1.00 94.69 82 LEU A N 1
ATOM 631 C CA . LEU A 1 82 ? -0.609 7.659 10.376 1.00 94.69 82 LEU A CA 1
ATOM 632 C C . LEU A 1 82 ? -0.668 8.815 11.369 1.00 94.69 82 LEU A C 1
ATOM 634 O O . LEU A 1 82 ? -1.702 9.476 11.489 1.00 94.69 82 LEU A O 1
ATOM 638 N N . ALA A 1 83 ? 0.435 9.054 12.065 1.00 94.62 83 ALA A N 1
ATOM 639 C CA . ALA A 1 83 ? 0.566 10.091 13.074 1.00 94.62 83 ALA A CA 1
ATOM 640 C C . ALA A 1 83 ? 0.928 11.455 12.493 1.00 94.62 83 ALA A C 1
ATOM 642 O O . ALA A 1 83 ? 0.888 12.429 13.226 1.00 94.62 83 ALA A O 1
ATOM 643 N N . SER A 1 84 ? 1.252 11.588 11.211 1.00 92.62 84 SER A N 1
ATOM 644 C CA . SER A 1 84 ? 1.541 12.892 10.605 1.00 92.62 84 SER A CA 1
ATOM 645 C C . SER A 1 84 ? 0.683 13.146 9.374 1.00 92.62 84 SER A C 1
ATOM 647 O O . SER A 1 84 ? 0.165 12.221 8.746 1.00 92.62 84 SER A O 1
ATOM 649 N N . SER A 1 85 ? 0.567 14.423 9.010 1.00 91.44 85 SER A N 1
ATOM 650 C CA . SER A 1 85 ? 0.156 14.784 7.655 1.00 91.44 85 SER A CA 1
ATOM 651 C C . SER A 1 85 ? 1.188 14.248 6.659 1.00 91.44 85 SER A C 1
ATOM 653 O O . SER A 1 85 ? 2.369 14.130 6.993 1.00 91.44 85 SER A O 1
ATOM 655 N N . LEU A 1 86 ? 0.752 13.916 5.445 1.00 90.81 86 LEU A N 1
ATOM 656 C CA . LEU A 1 86 ? 1.632 13.527 4.340 1.00 90.81 86 LEU A CA 1
ATOM 657 C C . LEU A 1 86 ? 1.980 14.756 3.497 1.00 90.81 86 LEU A C 1
ATOM 659 O O . LEU A 1 86 ? 1.712 14.807 2.298 1.00 90.81 86 LEU A O 1
ATOM 663 N N . ASP A 1 87 ? 2.561 15.758 4.149 1.00 91.44 87 ASP A N 1
ATOM 664 C CA . ASP A 1 87 ? 3.074 16.973 3.526 1.00 91.44 87 ASP A CA 1
ATOM 665 C C . ASP A 1 87 ? 4.556 17.174 3.868 1.00 91.44 87 ASP A C 1
ATOM 667 O O . ASP A 1 87 ? 5.067 16.639 4.853 1.00 91.44 87 ASP A O 1
ATOM 671 N N . ALA A 1 88 ? 5.253 17.934 3.021 1.00 89.19 88 ALA A N 1
ATOM 672 C CA . ALA A 1 88 ? 6.683 18.192 3.178 1.00 89.19 88 ALA A CA 1
ATOM 673 C C . ALA A 1 88 ? 7.063 18.850 4.525 1.00 89.19 88 ALA A C 1
ATOM 675 O O . ALA A 1 88 ? 8.136 18.533 5.036 1.00 89.19 88 ALA A O 1
ATOM 676 N N . PRO A 1 89 ? 6.233 19.729 5.132 1.00 90.88 89 PRO A N 1
ATOM 677 C CA . PRO A 1 89 ? 6.519 20.268 6.462 1.00 90.88 89 PRO A CA 1
ATOM 678 C C . PRO A 1 89 ? 6.450 19.241 7.597 1.00 90.88 89 PRO A C 1
ATOM 680 O O . PRO A 1 89 ? 7.119 19.436 8.608 1.00 90.88 89 PRO A O 1
ATOM 683 N N . SER A 1 90 ? 5.642 18.184 7.473 1.00 91.88 90 SER A N 1
ATOM 684 C CA . SER A 1 90 ? 5.459 17.196 8.547 1.00 91.88 90 SER A CA 1
ATOM 685 C C . SER A 1 90 ? 6.359 15.975 8.390 1.00 91.88 90 SER A C 1
ATOM 687 O O . SER A 1 90 ? 6.761 15.380 9.390 1.00 91.88 90 SER A O 1
ATOM 689 N N . THR A 1 91 ? 6.676 15.575 7.157 1.00 93.56 91 THR A N 1
ATOM 690 C CA . THR A 1 91 ? 7.496 14.392 6.872 1.00 93.56 91 THR A CA 1
ATOM 691 C C . THR A 1 91 ? 8.204 14.493 5.524 1.00 93.56 91 THR A C 1
ATOM 693 O O . THR A 1 91 ? 7.700 15.084 4.570 1.00 93.56 91 THR A O 1
ATOM 696 N N . THR A 1 92 ? 9.366 13.850 5.412 1.00 94.44 92 THR A N 1
ATOM 697 C CA . THR A 1 92 ? 10.095 13.740 4.144 1.00 94.44 92 THR A CA 1
ATOM 698 C C . THR A 1 92 ? 9.511 12.690 3.199 1.00 94.44 92 THR A C 1
ATOM 700 O O . THR A 1 92 ? 9.944 12.622 2.051 1.00 94.44 92 THR A O 1
ATOM 703 N N . LEU A 1 93 ? 8.524 11.887 3.627 1.00 93.31 93 LEU A N 1
ATOM 704 C CA . LEU A 1 93 ? 7.961 10.808 2.809 1.00 93.31 93 LEU A CA 1
ATOM 705 C C . LEU A 1 93 ? 7.453 11.293 1.435 1.00 93.31 93 LEU A C 1
ATOM 707 O O . LEU A 1 93 ? 7.877 10.705 0.448 1.00 93.31 93 LEU A O 1
ATOM 711 N N . PRO A 1 94 ? 6.651 12.370 1.300 1.00 91.75 94 PRO A N 1
ATOM 712 C CA . PRO A 1 94 ? 6.155 12.827 -0.003 1.00 91.75 94 PRO A CA 1
ATOM 713 C C . PRO A 1 94 ? 7.237 13.266 -0.990 1.00 91.75 94 PRO A C 1
ATOM 715 O O . PRO A 1 94 ? 6.995 13.259 -2.194 1.00 91.75 94 PRO A O 1
ATOM 718 N N . VAL A 1 95 ? 8.409 13.665 -0.490 1.00 91.06 95 VAL A N 1
ATOM 719 C CA . VAL A 1 95 ? 9.559 14.087 -1.306 1.00 91.06 95 VAL A CA 1
ATOM 720 C C . VAL A 1 95 ? 10.622 12.992 -1.429 1.00 91.06 95 VAL A C 1
ATOM 722 O O . VAL A 1 95 ? 11.649 13.208 -2.070 1.00 91.06 95 VAL A O 1
ATOM 725 N N . SER A 1 96 ? 10.397 11.818 -0.833 1.00 86.69 96 SER A N 1
ATOM 726 C CA . SER A 1 96 ? 11.300 10.676 -0.930 1.00 86.69 96 SER A CA 1
ATOM 727 C C . SER A 1 96 ? 10.920 9.766 -2.099 1.00 86.69 96 SER A C 1
ATOM 729 O O . SER A 1 96 ? 9.766 9.680 -2.527 1.00 86.69 96 SER A O 1
ATOM 731 N N . THR A 1 97 ? 11.895 9.000 -2.587 1.00 84.00 97 THR A N 1
ATOM 732 C CA . THR A 1 97 ? 11.656 7.920 -3.559 1.00 84.00 97 THR A CA 1
ATOM 733 C C . THR A 1 97 ? 10.806 6.781 -2.976 1.00 84.00 97 THR A C 1
ATOM 735 O O . THR A 1 97 ? 10.279 5.956 -3.725 1.00 84.00 97 T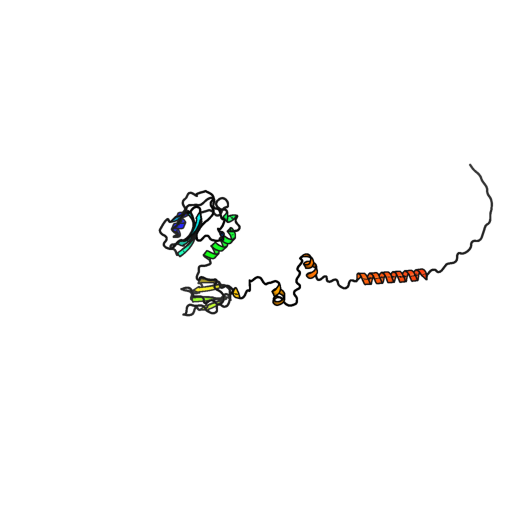HR A O 1
ATOM 738 N N . GLY A 1 98 ? 10.638 6.747 -1.648 1.00 84.88 98 GLY A N 1
ATOM 739 C CA . GLY A 1 98 ? 9.820 5.783 -0.919 1.00 84.88 98 GLY A CA 1
ATOM 740 C C . GLY A 1 98 ? 8.315 6.025 -1.034 1.00 84.88 98 GLY A C 1
ATOM 741 O O . GLY A 1 98 ? 7.563 5.071 -0.869 1.00 84.88 98 GLY A O 1
ATOM 742 N N . MET A 1 99 ? 7.849 7.232 -1.388 1.00 90.38 99 MET A N 1
ATOM 743 C CA . MET A 1 99 ? 6.411 7.558 -1.429 1.00 90.38 99 MET A CA 1
ATOM 744 C C . MET A 1 99 ? 5.605 6.614 -2.322 1.00 90.38 99 MET A C 1
ATOM 746 O O . MET A 1 99 ? 4.603 6.048 -1.894 1.00 90.38 99 MET A O 1
ATOM 750 N N . LEU A 1 100 ? 6.050 6.409 -3.565 1.00 86.88 100 LEU A N 1
ATOM 751 C CA . LEU A 1 100 ? 5.339 5.543 -4.510 1.00 86.88 100 LEU A CA 1
ATOM 752 C C . LEU A 1 100 ? 5.312 4.093 -4.021 1.00 86.88 100 LEU A C 1
ATOM 754 O O . LEU A 1 100 ? 4.272 3.443 -4.081 1.00 86.88 100 LEU A O 1
ATOM 758 N N . ARG A 1 101 ? 6.430 3.617 -3.463 1.00 84.81 101 ARG A N 1
ATOM 759 C CA . ARG A 1 101 ? 6.531 2.274 -2.878 1.00 84.81 101 ARG A CA 1
ATOM 760 C C . ARG A 1 101 ? 5.659 2.132 -1.634 1.00 84.81 101 ARG A C 1
ATOM 762 O O . ARG A 1 101 ? 5.111 1.065 -1.399 1.00 84.81 101 ARG A O 1
ATOM 769 N N . PHE A 1 102 ? 5.513 3.195 -0.846 1.00 87.56 102 PHE A N 1
ATOM 770 C CA . PHE A 1 102 ? 4.646 3.219 0.323 1.00 87.56 102 PHE A CA 1
ATOM 771 C C . PHE A 1 102 ? 3.174 3.155 -0.079 1.00 87.56 102 PHE A C 1
ATOM 773 O O . PHE A 1 102 ? 2.428 2.387 0.517 1.00 87.56 102 PHE A O 1
ATOM 780 N N . ILE A 1 103 ? 2.755 3.915 -1.095 1.00 87.19 103 ILE A N 1
ATOM 781 C CA . ILE A 1 103 ? 1.378 3.870 -1.602 1.00 87.19 103 ILE A CA 1
ATOM 782 C C . ILE A 1 103 ? 1.061 2.501 -2.202 1.00 87.19 103 ILE A C 1
ATOM 784 O O . ILE A 1 103 ? 0.004 1.951 -1.902 1.00 87.19 103 ILE A O 1
ATOM 788 N N . ASP A 1 104 ? 1.975 1.931 -2.986 1.00 81.00 104 ASP A N 1
ATOM 789 C CA . ASP A 1 104 ? 1.825 0.584 -3.544 1.00 81.00 104 ASP A CA 1
ATOM 790 C C . ASP A 1 104 ? 1.753 -0.487 -2.442 1.00 81.00 104 ASP A C 1
ATOM 792 O O . ASP A 1 104 ? 0.838 -1.312 -2.411 1.00 81.00 104 ASP A O 1
ATOM 796 N N . TRP A 1 105 ? 2.645 -0.418 -1.452 1.00 83.06 105 TRP A N 1
ATOM 797 C CA . TRP A 1 105 ? 2.616 -1.296 -0.281 1.00 83.06 105 TRP A CA 1
ATOM 798 C C . TRP A 1 105 ? 1.323 -1.139 0.533 1.00 83.06 105 TRP A C 1
ATOM 800 O O . TRP A 1 105 ? 0.700 -2.127 0.916 1.00 83.06 105 TRP A O 1
ATOM 810 N N . ALA A 1 106 ? 0.881 0.094 0.783 1.00 82.88 106 ALA A N 1
ATOM 811 C CA . ALA A 1 106 ? -0.349 0.346 1.517 1.00 82.88 106 ALA A CA 1
ATOM 812 C C . ALA A 1 106 ? -1.539 -0.224 0.738 1.00 82.88 106 ALA A C 1
ATOM 814 O O . ALA A 1 106 ? -2.299 -1.013 1.289 1.00 82.88 106 ALA A O 1
ATOM 815 N N . ALA A 1 107 ? -1.669 0.101 -0.551 1.00 77.75 107 ALA A N 1
ATOM 816 C CA . ALA A 1 107 ? -2.743 -0.383 -1.417 1.00 77.75 107 ALA A CA 1
ATOM 817 C C . ALA A 1 107 ? -2.761 -1.916 -1.531 1.00 77.75 107 ALA A C 1
ATOM 819 O O . ALA A 1 107 ? -3.825 -2.529 -1.425 1.00 77.75 107 ALA A O 1
ATOM 820 N N . SER A 1 108 ? -1.595 -2.550 -1.662 1.00 66.56 108 SER A N 1
ATOM 821 C CA . SER A 1 108 ? -1.473 -4.011 -1.684 1.00 66.56 108 SER A CA 1
ATOM 822 C C . SER A 1 108 ? -1.790 -4.650 -0.331 1.00 66.56 108 SER A C 1
ATOM 824 O O . SER A 1 108 ? -2.415 -5.706 -0.307 1.00 66.56 108 SER A O 1
ATOM 826 N N . ALA A 1 109 ? -1.490 -4.011 0.804 1.00 62.78 109 ALA A N 1
ATOM 827 C CA . ALA A 1 109 ? -1.909 -4.496 2.124 1.00 62.78 109 ALA A CA 1
ATOM 828 C C . ALA A 1 109 ? -3.442 -4.521 2.287 1.00 62.78 109 ALA A C 1
ATOM 830 O O . ALA A 1 109 ? -3.973 -5.363 3.026 1.00 62.78 109 ALA A O 1
ATOM 831 N N . TRP A 1 110 ? -4.148 -3.634 1.578 1.00 59.97 110 TRP A N 1
ATOM 832 C CA . TRP A 1 110 ? -5.610 -3.623 1.477 1.00 59.97 110 TRP A CA 1
ATOM 833 C C . TRP A 1 110 ? -6.144 -4.631 0.455 1.00 59.97 110 TRP A C 1
ATOM 835 O O . TRP A 1 110 ? -7.187 -5.233 0.704 1.00 59.97 110 TRP A O 1
ATOM 845 N N . ALA A 1 111 ? -5.422 -4.869 -0.642 1.00 51.16 111 ALA A N 1
ATOM 846 C CA . ALA A 1 111 ? -5.772 -5.887 -1.635 1.00 51.16 111 ALA A CA 1
ATOM 847 C C . ALA A 1 111 ? -5.487 -7.328 -1.151 1.00 51.16 111 ALA A C 1
ATOM 849 O O . ALA A 1 111 ? -6.207 -8.263 -1.487 1.00 51.16 111 ALA A O 1
ATOM 850 N N . GLY A 1 112 ? -4.461 -7.516 -0.320 1.00 42.03 112 GLY A N 1
ATOM 851 C CA . GLY A 1 112 ? -3.798 -8.800 -0.073 1.00 42.03 112 GLY A CA 1
ATOM 852 C C . GLY A 1 112 ? -4.298 -9.616 1.118 1.00 42.03 112 GLY A C 1
ATOM 853 O O . GLY A 1 112 ? -3.527 -10.381 1.688 1.00 42.03 112 GLY A O 1
ATOM 854 N N . ARG A 1 113 ? -5.552 -9.460 1.564 1.00 43.28 113 ARG A N 1
ATOM 855 C CA . ARG A 1 113 ? -6.094 -10.347 2.620 1.00 43.28 113 ARG A CA 1
ATOM 856 C C . ARG A 1 113 ? -7.558 -10.740 2.466 1.00 43.28 113 ARG A C 1
ATOM 858 O O . ARG A 1 113 ? -8.159 -11.229 3.420 1.00 43.28 113 ARG A O 1
ATOM 865 N N . ALA A 1 114 ? -8.094 -10.643 1.252 1.00 37.59 114 ALA A N 1
ATOM 866 C CA . ALA A 1 114 ? -9.208 -11.489 0.832 1.00 37.59 114 ALA A CA 1
ATOM 867 C C . ALA A 1 114 ? -8.698 -12.929 0.584 1.00 37.59 114 ALA A C 1
ATOM 869 O O . ALA A 1 114 ? -8.772 -13.438 -0.522 1.00 37.59 114 ALA A O 1
ATOM 870 N N . GLY A 1 115 ? -8.154 -13.566 1.630 1.00 35.09 115 GLY A N 1
ATOM 871 C CA . GLY A 1 115 ? -7.779 -14.982 1.658 1.00 35.09 115 GLY A CA 1
ATOM 872 C C . GLY A 1 115 ? -6.485 -15.362 0.924 1.00 35.09 115 GLY A C 1
ATOM 873 O O . GLY A 1 115 ? -6.382 -15.191 -0.280 1.00 35.09 115 GLY A O 1
ATOM 874 N N . LEU A 1 116 ? -5.595 -16.024 1.675 1.00 36.28 116 LEU A N 1
ATOM 875 C CA . LEU A 1 116 ? -4.465 -16.873 1.255 1.00 36.28 116 LEU A CA 1
ATOM 876 C C . LEU A 1 116 ? -3.085 -16.196 1.212 1.00 36.28 116 LEU A C 1
ATOM 878 O O . LEU A 1 116 ? -2.790 -15.315 0.414 1.00 36.28 116 LEU A O 1
ATOM 882 N N . GLU A 1 117 ? -2.241 -16.657 2.137 1.00 35.84 117 GLU A N 1
ATOM 883 C CA . GLU A 1 117 ? -0.790 -16.519 2.107 1.00 35.84 117 GLU A CA 1
ATOM 884 C C . GLU A 1 117 ? -0.235 -17.211 0.854 1.00 35.84 117 GLU A C 1
ATOM 886 O O . GLU A 1 117 ? -0.611 -18.342 0.547 1.00 35.84 117 GLU A O 1
ATOM 891 N N . GLY A 1 118 ? 0.679 -16.530 0.161 1.00 47.50 118 GLY A N 1
ATOM 892 C CA . GLY A 1 118 ? 1.318 -16.995 -1.068 1.00 47.50 118 GLY A CA 1
ATOM 893 C C . GLY A 1 118 ? 0.721 -16.334 -2.306 1.00 47.50 118 GLY A C 1
ATOM 894 O O . GLY A 1 118 ? -0.495 -16.241 -2.444 1.00 47.50 118 GLY A O 1
ATOM 895 N N . GLU A 1 119 ? 1.579 -15.869 -3.217 1.00 56.41 119 GLU A N 1
ATOM 896 C CA . GLU A 1 119 ? 1.167 -15.577 -4.590 1.00 56.41 119 GLU A CA 1
ATOM 897 C C . GLU A 1 119 ? 0.485 -16.831 -5.137 1.00 56.41 119 GLU A C 1
ATOM 899 O O . GLU A 1 119 ? 1.138 -17.836 -5.419 1.00 56.41 119 GLU A O 1
ATOM 904 N N . LEU A 1 120 ? -0.846 -16.824 -5.201 1.00 65.94 120 LEU A N 1
ATOM 905 C CA . LEU A 1 120 ? -1.578 -17.958 -5.728 1.00 65.94 120 LEU A CA 1
ATOM 906 C C . LEU A 1 120 ? -1.249 -18.055 -7.214 1.00 65.94 120 LEU A C 1
ATOM 908 O O . LEU A 1 120 ? -1.525 -17.148 -7.999 1.00 65.94 120 LEU A O 1
ATOM 912 N N . LEU A 1 121 ? -0.608 -19.151 -7.588 1.00 75.75 121 LEU A N 1
ATOM 913 C CA . LEU A 1 121 ? -0.209 -19.396 -8.962 1.00 75.75 121 LEU A CA 1
ATOM 914 C C . LEU A 1 121 ? -1.346 -20.066 -9.728 1.00 75.75 121 LEU A C 1
ATOM 916 O O . LEU A 1 121 ? -2.174 -20.785 -9.159 1.00 75.75 121 LEU A O 1
ATOM 920 N N . ALA A 1 122 ? -1.361 -19.871 -11.042 1.00 79.38 122 ALA A N 1
ATOM 921 C CA . ALA A 1 122 ? -2.178 -20.672 -11.934 1.00 79.38 122 ALA A CA 1
ATOM 922 C C . ALA A 1 122 ? -1.904 -22.168 -11.669 1.00 79.38 122 ALA A C 1
ATOM 924 O O . ALA A 1 122 ? -0.757 -22.607 -11.604 1.00 79.38 122 ALA A O 1
ATOM 925 N N . GLY A 1 123 ? -2.971 -22.936 -11.456 1.00 76.69 123 GLY A N 1
ATOM 926 C CA . GLY A 1 123 ? -2.950 -24.334 -11.025 1.00 76.69 123 GLY A CA 1
ATOM 927 C C . GLY A 1 123 ? -3.250 -24.546 -9.535 1.00 76.69 123 GLY A C 1
ATOM 928 O O . GLY A 1 123 ? -3.527 -25.679 -9.139 1.00 76.69 123 GLY A O 1
ATOM 929 N N . ALA A 1 124 ? -3.257 -23.493 -8.707 1.00 76.75 124 ALA A N 1
ATOM 930 C CA . ALA A 1 124 ? -3.569 -23.591 -7.279 1.00 76.75 124 ALA A CA 1
ATOM 931 C C . ALA A 1 124 ? -5.048 -23.923 -7.014 1.00 76.75 124 ALA A C 1
ATOM 933 O O . ALA A 1 124 ? -5.953 -23.338 -7.606 1.00 76.75 124 ALA A O 1
ATOM 934 N N . HIS A 1 125 ? -5.321 -24.831 -6.078 1.00 81.38 125 HIS A N 1
ATOM 935 C CA . HIS A 1 125 ? -6.690 -25.125 -5.653 1.00 81.38 125 HIS A CA 1
ATOM 936 C C . HIS A 1 125 ? -7.259 -23.975 -4.818 1.00 81.38 125 HIS A C 1
ATOM 938 O O . HIS A 1 125 ? -6.692 -23.618 -3.786 1.00 81.38 125 HIS A O 1
ATOM 944 N N . LEU A 1 126 ? -8.388 -23.412 -5.253 1.00 80.25 126 LEU A N 1
ATOM 945 C CA . LEU A 1 126 ? -9.005 -22.268 -4.588 1.00 80.25 126 LEU A CA 1
ATOM 946 C C . LEU A 1 126 ? -10.156 -22.721 -3.680 1.00 80.25 126 LEU A C 1
ATOM 948 O O . LEU A 1 126 ? -11.138 -23.272 -4.184 1.00 80.25 126 LEU A O 1
ATOM 952 N N . PRO A 1 127 ? -10.095 -22.488 -2.358 1.00 79.19 127 PRO A N 1
ATOM 953 C CA . PRO A 1 127 ? -11.237 -22.715 -1.485 1.00 79.19 127 PRO A CA 1
ATOM 954 C C . PRO A 1 127 ? -12.342 -21.693 -1.783 1.00 79.19 127 PRO A C 1
ATOM 956 O O . PRO A 1 127 ? -12.094 -20.493 -1.898 1.00 79.19 127 PRO A O 1
ATOM 959 N N . ALA A 1 128 ? -13.580 -22.166 -1.887 1.00 81.00 128 ALA A N 1
ATOM 960 C CA . ALA A 1 128 ? -14.737 -21.327 -2.155 1.00 81.00 128 ALA A CA 1
ATOM 961 C C . ALA A 1 128 ? -15.196 -20.581 -0.886 1.00 81.00 128 ALA A C 1
ATOM 963 O O . ALA A 1 128 ? -15.519 -21.235 0.117 1.00 81.00 128 ALA A O 1
ATOM 964 N N . PRO A 1 129 ? -15.327 -19.238 -0.925 1.00 74.69 129 PRO A N 1
ATOM 965 C CA . PRO A 1 129 ? -15.875 -18.451 0.178 1.00 74.69 129 PRO A CA 1
ATOM 966 C C . PRO A 1 129 ? -17.268 -18.933 0.585 1.00 74.69 129 PRO A C 1
ATOM 968 O O . PRO A 1 129 ? -18.043 -19.404 -0.251 1.00 74.69 129 PRO A O 1
ATOM 971 N N . LEU A 1 130 ? -17.612 -18.804 1.868 1.00 73.06 130 LEU A N 1
ATOM 972 C CA . LEU A 1 130 ? -18.958 -19.113 2.355 1.00 73.06 130 LEU A CA 1
ATOM 973 C C . LEU A 1 130 ? -19.995 -18.245 1.625 1.00 73.06 130 LEU A C 1
ATOM 975 O O . LEU A 1 130 ? -19.800 -17.047 1.454 1.00 73.06 130 LEU A O 1
ATOM 979 N N . GLY A 1 131 ? -21.084 -18.867 1.169 1.00 77.06 131 GLY A N 1
ATOM 980 C CA . GLY A 1 131 ? -22.147 -18.193 0.414 1.00 77.06 131 GLY A CA 1
ATOM 981 C C . GLY A 1 131 ? -21.926 -18.104 -1.099 1.00 77.06 131 GLY A C 1
ATOM 982 O O . GLY A 1 131 ? -22.891 -17.862 -1.814 1.00 77.06 131 GLY A O 1
ATOM 983 N N . ALA A 1 132 ? -20.719 -18.366 -1.611 1.00 82.88 132 ALA A N 1
ATOM 984 C CA . ALA A 1 132 ? -20.515 -18.481 -3.054 1.00 82.88 132 ALA A CA 1
ATOM 985 C C . ALA A 1 132 ? -21.180 -19.759 -3.600 1.00 82.88 132 ALA A C 1
ATOM 987 O O . ALA A 1 132 ? -21.040 -20.837 -3.009 1.00 82.88 132 ALA A O 1
ATOM 988 N N . THR A 1 133 ? -21.877 -19.621 -4.729 1.00 87.44 133 THR A N 1
ATOM 989 C CA . THR A 1 133 ? -22.538 -20.703 -5.481 1.00 87.44 133 THR A CA 1
ATOM 990 C C . THR A 1 133 ? -21.864 -20.960 -6.826 1.00 87.44 133 THR A C 1
ATOM 992 O O . THR A 1 133 ? -21.908 -22.078 -7.329 1.00 87.44 133 THR A O 1
ATOM 995 N N . LYS A 1 134 ? -21.239 -19.931 -7.411 1.00 91.12 134 LYS A N 1
ATOM 996 C CA . LYS A 1 134 ? -20.559 -19.988 -8.709 1.00 91.12 134 LYS A CA 1
ATOM 997 C C . LYS A 1 134 ? -19.193 -19.321 -8.643 1.00 91.12 134 LYS A C 1
ATOM 999 O O . LYS A 1 134 ? -18.951 -18.453 -7.805 1.00 91.12 134 LYS A O 1
ATOM 1004 N N . VAL A 1 135 ? -18.313 -19.706 -9.551 1.00 91.12 135 VAL A N 1
ATOM 1005 C CA . VAL A 1 135 ? -17.037 -19.046 -9.806 1.00 91.12 135 VAL A CA 1
ATOM 1006 C C . VAL A 1 135 ? -16.940 -18.719 -11.293 1.00 91.12 135 VAL A C 1
ATOM 1008 O O . VAL A 1 135 ? -17.067 -19.589 -12.147 1.00 91.12 135 VAL A O 1
ATOM 1011 N N . ARG A 1 136 ? -16.712 -17.448 -11.605 1.00 92.06 136 ARG A N 1
ATOM 1012 C CA . ARG A 1 136 ? -16.397 -16.974 -12.948 1.00 92.06 136 ARG A CA 1
ATOM 1013 C C . ARG A 1 136 ? -14.898 -17.054 -13.166 1.00 92.06 136 ARG A C 1
ATOM 1015 O O . ARG A 1 136 ? -14.134 -16.430 -12.425 1.00 92.06 136 ARG A O 1
ATOM 1022 N N . PHE A 1 137 ? -14.488 -17.814 -14.168 1.00 91.31 137 PHE A N 1
ATOM 1023 C CA . PHE A 1 137 ? -13.094 -17.964 -14.566 1.00 91.31 137 PHE A CA 1
ATOM 1024 C C . PHE A 1 137 ? -12.612 -16.727 -15.344 1.00 91.31 137 PHE A C 1
ATOM 1026 O O . PHE A 1 137 ? -13.433 -15.987 -15.892 1.00 91.31 137 PHE A O 1
ATOM 1033 N N . PRO A 1 138 ? -11.287 -16.522 -15.488 1.00 87.44 138 PRO A N 1
ATOM 1034 C CA . PRO A 1 138 ? -10.730 -15.419 -16.276 1.00 87.44 138 PRO A CA 1
ATOM 1035 C C . PRO A 1 138 ? -11.175 -15.403 -17.747 1.00 87.44 138 PRO A C 1
ATOM 1037 O O . PRO A 1 138 ? -11.145 -14.360 -18.389 1.00 87.44 138 PRO A O 1
ATOM 1040 N N . SER A 1 139 ? -11.594 -16.552 -18.291 1.00 86.31 139 SER A N 1
ATOM 1041 C CA . SER A 1 139 ? -12.184 -16.668 -19.632 1.00 86.31 139 SER A CA 1
ATOM 1042 C C . SER A 1 139 ? -13.598 -16.086 -19.741 1.00 86.31 139 SER A C 1
ATOM 1044 O O . SER A 1 139 ? -14.112 -15.982 -20.851 1.00 86.31 139 SER A O 1
ATOM 1046 N N . GLY A 1 140 ? -14.231 -15.739 -18.617 1.00 85.06 140 GLY A N 1
ATOM 1047 C CA . GLY A 1 140 ? -15.630 -15.319 -18.540 1.00 85.06 140 GLY A CA 1
ATOM 1048 C C . GLY A 1 140 ? -16.628 -16.473 -18.404 1.00 85.06 140 GLY A C 1
ATOM 1049 O O . GLY A 1 140 ? -17.827 -16.225 -18.369 1.00 85.06 140 GLY A O 1
ATOM 1050 N N . GLU A 1 141 ? -16.153 -17.716 -18.321 1.00 89.38 141 GLU A N 1
ATOM 1051 C CA . GLU A 1 141 ? -16.997 -18.897 -18.124 1.00 89.38 141 GLU A CA 1
ATOM 1052 C C . GLU A 1 141 ? -17.359 -19.073 -16.643 1.00 89.38 141 GLU A C 1
ATOM 1054 O O . GLU A 1 141 ? -16.485 -18.994 -15.775 1.00 89.38 141 GLU A O 1
ATOM 1059 N N . ASP A 1 142 ? -18.634 -19.338 -16.360 1.00 90.81 142 ASP A N 1
ATOM 1060 C CA . ASP A 1 142 ? -19.144 -19.550 -15.006 1.00 90.81 142 ASP A CA 1
ATOM 1061 C C . ASP A 1 142 ? -19.242 -21.047 -14.696 1.00 90.81 142 ASP A C 1
ATOM 1063 O O . ASP A 1 142 ? -19.917 -21.793 -15.403 1.00 90.81 142 ASP A O 1
ATOM 1067 N N . HIS A 1 143 ? -18.619 -21.467 -13.597 1.00 88.81 143 HIS A N 1
ATOM 1068 C CA . HIS A 1 143 ? -18.650 -22.840 -13.092 1.00 88.81 143 HIS A CA 1
ATOM 1069 C C . HIS A 1 143 ? -19.361 -22.889 -11.740 1.00 88.81 143 HIS A C 1
ATOM 1071 O O . HIS A 1 143 ? -19.149 -22.024 -10.886 1.00 88.81 143 HIS A O 1
ATOM 1077 N N . GLU A 1 144 ? -20.213 -23.890 -11.525 1.00 89.81 144 GLU A N 1
ATOM 1078 C CA . GLU A 1 144 ? -20.842 -24.103 -10.219 1.00 89.81 144 GLU A CA 1
ATOM 1079 C C . GLU A 1 144 ? -19.839 -24.664 -9.210 1.00 89.81 144 GLU A C 1
ATOM 1081 O O . GLU A 1 144 ? -18.918 -25.405 -9.548 1.00 89.81 144 GLU A O 1
ATOM 1086 N N . ILE A 1 145 ? -19.988 -24.252 -7.953 1.00 85.50 145 ILE A N 1
ATOM 1087 C CA . ILE A 1 145 ? -19.106 -24.701 -6.881 1.00 85.50 145 ILE A CA 1
ATOM 1088 C C . ILE A 1 145 ? -19.626 -26.036 -6.358 1.00 85.50 145 ILE A C 1
ATOM 1090 O O . ILE A 1 145 ? -20.668 -26.097 -5.706 1.00 85.50 145 ILE A O 1
ATOM 1094 N N . ASP A 1 146 ? -18.854 -27.091 -6.602 1.00 76.44 146 ASP A N 1
ATOM 1095 C CA . ASP A 1 146 ? -19.157 -28.440 -6.131 1.00 76.44 146 ASP A CA 1
ATOM 1096 C C . ASP A 1 146 ? -19.226 -28.539 -4.596 1.00 76.44 146 ASP A C 1
ATOM 1098 O O . ASP A 1 146 ? -18.659 -27.732 -3.852 1.00 76.44 146 ASP A O 1
ATOM 1102 N N . GLY A 1 147 ? -19.833 -29.620 -4.093 1.00 70.38 147 GLY A N 1
ATOM 1103 C CA . GLY A 1 147 ? -19.979 -29.892 -2.654 1.00 70.38 147 GLY A CA 1
ATOM 1104 C C . GLY A 1 147 ? -18.664 -29.994 -1.865 1.00 70.38 147 GLY A C 1
ATOM 1105 O O . GLY A 1 147 ? -18.671 -29.869 -0.643 1.00 70.38 147 GLY A O 1
ATOM 1106 N N . THR A 1 148 ? -17.521 -30.153 -2.542 1.00 72.75 148 THR A N 1
ATOM 1107 C CA . THR A 1 148 ? -16.184 -30.110 -1.917 1.00 72.75 148 THR A CA 1
ATOM 1108 C C . THR A 1 148 ? -15.702 -28.687 -1.611 1.00 72.75 148 THR A C 1
ATOM 1110 O O . THR A 1 148 ? -14.654 -28.514 -0.985 1.00 72.75 148 THR A O 1
ATOM 1113 N N . ARG A 1 149 ? -16.447 -27.664 -2.061 1.00 76.62 149 ARG A N 1
ATOM 1114 C CA . ARG A 1 149 ? -16.157 -26.230 -1.895 1.00 76.62 149 ARG A CA 1
ATOM 1115 C C . ARG A 1 149 ? -14.730 -25.844 -2.289 1.00 76.62 149 ARG A C 1
ATOM 1117 O O . ARG A 1 149 ? -14.168 -24.904 -1.735 1.00 76.62 149 ARG A O 1
ATOM 1124 N N . THR A 1 150 ? -14.140 -26.567 -3.236 1.00 81.00 150 THR A N 1
ATOM 1125 C CA . THR A 1 150 ? -12.779 -26.329 -3.720 1.00 81.00 150 THR A CA 1
ATOM 1126 C C . THR A 1 150 ? -12.803 -26.280 -5.236 1.00 81.00 150 THR A C 1
ATOM 1128 O O . THR A 1 150 ? -13.135 -27.268 -5.887 1.00 81.00 150 THR A O 1
ATOM 1131 N N . VAL A 1 151 ? -12.432 -25.137 -5.799 1.00 80.12 151 VAL A N 1
ATOM 1132 C CA . VAL A 1 151 ? -12.339 -24.935 -7.244 1.00 80.12 151 VAL A CA 1
ATOM 1133 C C . VAL A 1 151 ? -11.007 -25.497 -7.732 1.00 80.12 151 VAL A C 1
ATOM 1135 O O . VAL A 1 151 ? -9.928 -25.113 -7.268 1.00 80.12 151 VAL A O 1
ATOM 1138 N N . ARG A 1 152 ? -11.098 -26.439 -8.672 1.00 80.12 152 ARG A N 1
ATOM 1139 C CA . ARG A 1 152 ? -9.968 -27.083 -9.355 1.00 80.12 152 ARG A CA 1
ATOM 1140 C C . ARG A 1 152 ? -9.903 -26.588 -10.804 1.00 80.12 152 ARG A C 1
ATOM 1142 O O . ARG A 1 152 ? -10.849 -25.987 -11.294 1.00 80.12 152 ARG A O 1
ATOM 1149 N N . GLY A 1 153 ? -8.791 -26.840 -11.495 1.00 70.31 153 GLY A N 1
ATOM 1150 C CA . GLY A 1 153 ? -8.654 -26.471 -12.913 1.00 70.31 153 GLY A CA 1
ATOM 1151 C C . GLY A 1 153 ? -8.289 -25.004 -13.160 1.00 70.31 153 GLY A C 1
ATOM 1152 O O . GLY A 1 153 ? -8.476 -24.487 -14.256 1.00 70.31 153 GLY A O 1
ATOM 1153 N N . THR A 1 154 ? -7.716 -24.335 -12.167 1.00 78.19 154 THR A N 1
ATOM 1154 C CA . THR A 1 154 ? -7.265 -22.936 -12.188 1.00 78.19 154 THR A CA 1
ATOM 1155 C C . THR A 1 154 ? -5.996 -22.698 -13.022 1.00 78.19 154 THR A C 1
ATOM 1157 O O . THR A 1 154 ? -5.161 -21.865 -12.686 1.00 78.19 154 THR A O 1
ATOM 1160 N N . GLY A 1 155 ? -5.810 -23.429 -14.122 1.00 76.25 155 GLY A N 1
ATOM 1161 C CA . GLY A 1 155 ? -4.577 -23.427 -14.924 1.00 76.25 155 GLY A CA 1
ATOM 1162 C C . GLY A 1 155 ? -4.303 -22.139 -15.708 1.00 76.25 155 GLY A C 1
ATOM 1163 O O . GLY A 1 155 ? -3.299 -22.061 -16.407 1.00 76.25 155 GLY A O 1
ATOM 1164 N N . LYS A 1 156 ? -5.180 -21.132 -15.620 1.00 82.00 156 LYS A N 1
ATOM 1165 C CA . LYS A 1 156 ? -5.004 -19.825 -16.265 1.00 82.00 156 LYS A CA 1
ATOM 1166 C C . LYS A 1 156 ? -4.773 -18.738 -15.224 1.00 82.00 156 LYS A C 1
ATOM 1168 O O . LYS A 1 156 ? -5.506 -18.668 -14.238 1.00 82.00 156 LYS A O 1
ATOM 1173 N N . ALA A 1 157 ? -3.803 -17.869 -15.488 1.00 84.19 157 ALA A N 1
ATOM 1174 C CA . ALA A 1 157 ? -3.636 -16.630 -14.742 1.00 84.19 157 ALA A CA 1
ATOM 1175 C C . ALA A 1 157 ? -4.807 -15.669 -15.014 1.00 84.19 157 ALA A C 1
ATOM 1177 O O . ALA A 1 157 ? -5.426 -15.707 -16.082 1.00 84.19 157 ALA A O 1
ATOM 1178 N N . GLY A 1 158 ? -5.110 -14.812 -14.042 1.00 84.69 158 GLY A N 1
ATOM 1179 C CA . GLY A 1 158 ? -6.188 -13.828 -14.108 1.00 84.69 158 GLY A CA 1
ATOM 1180 C C . GLY A 1 158 ? -7.105 -13.853 -12.887 1.00 84.69 158 GLY A C 1
ATOM 1181 O O . GLY A 1 158 ? -6.808 -14.478 -11.869 1.00 84.69 158 GLY A O 1
ATOM 1182 N N . PHE A 1 159 ? -8.229 -13.147 -12.988 1.00 86.75 159 PHE A N 1
ATOM 1183 C CA . PHE A 1 159 ? -9.181 -12.993 -11.891 1.00 86.75 159 PHE A CA 1
ATOM 1184 C C . PHE A 1 159 ? -10.251 -14.085 -11.905 1.00 86.75 159 PHE A C 1
ATOM 1186 O O . PHE A 1 159 ? -10.958 -14.267 -12.895 1.00 86.75 159 PHE A O 1
ATOM 1193 N N . TYR A 1 160 ? -10.406 -14.755 -10.771 1.00 86.94 160 TYR A N 1
ATOM 1194 C CA . TYR A 1 160 ? -11.474 -15.702 -10.486 1.00 86.94 160 TYR A CA 1
ATOM 1195 C C . TYR A 1 160 ? -12.473 -15.020 -9.558 1.00 86.94 160 TYR A C 1
ATOM 1197 O O . TYR A 1 160 ? -12.141 -14.656 -8.429 1.00 86.94 160 TYR A O 1
ATOM 1205 N N . THR A 1 161 ? -13.692 -14.804 -10.042 1.00 89.88 161 THR A N 1
ATOM 1206 C CA . THR A 1 161 ? -14.724 -14.063 -9.304 1.00 89.88 161 THR A CA 1
ATOM 1207 C C . THR A 1 161 ? -15.751 -15.028 -8.738 1.00 89.88 161 THR A C 1
ATOM 1209 O O . THR A 1 161 ? -16.472 -15.684 -9.480 1.00 89.88 161 THR A O 1
ATOM 1212 N N . PHE A 1 162 ? -15.834 -15.114 -7.418 1.00 86.62 162 PHE A N 1
ATOM 1213 C CA . PHE A 1 162 ? -16.833 -15.904 -6.714 1.00 86.62 162 PHE A CA 1
ATOM 1214 C C . PHE A 1 162 ? -18.144 -15.131 -6.616 1.00 86.62 162 PHE A C 1
ATOM 1216 O O . PHE A 1 162 ? -18.170 -13.982 -6.170 1.00 86.62 162 PHE A O 1
ATOM 1223 N N . LEU A 1 163 ? -19.231 -15.784 -7.005 1.00 88.00 163 LEU A N 1
ATOM 1224 C CA . LEU A 1 163 ? -20.561 -15.208 -7.141 1.00 88.00 163 LEU A CA 1
ATOM 1225 C C . LEU A 1 163 ? -21.561 -15.964 -6.260 1.00 88.00 163 LEU A C 1
ATOM 1227 O O . LEU A 1 163 ? -21.505 -17.192 -6.142 1.00 88.00 163 LEU A O 1
ATOM 1231 N N . ALA A 1 164 ? -22.498 -15.224 -5.680 1.00 87.19 164 ALA A N 1
ATOM 1232 C CA . ALA A 1 164 ? -23.735 -15.729 -5.099 1.00 87.19 164 ALA A CA 1
ATOM 1233 C C . ALA A 1 164 ? -24.881 -15.184 -5.952 1.00 87.19 164 ALA A C 1
ATOM 1235 O O . ALA A 1 164 ? -25.214 -13.998 -5.865 1.00 87.19 164 ALA A O 1
ATOM 1236 N N . SER A 1 165 ? -25.430 -16.026 -6.827 1.00 83.50 165 SER A N 1
ATOM 1237 C CA . SER A 1 165 ? -26.310 -15.581 -7.917 1.00 83.50 165 SER A CA 1
ATOM 1238 C C . SER A 1 165 ? -25.626 -14.486 -8.758 1.00 83.50 165 SER A C 1
ATOM 1240 O O . SER A 1 165 ? -24.625 -14.782 -9.404 1.00 83.50 165 SER A O 1
ATOM 1242 N N . ASP A 1 166 ? -26.091 -13.234 -8.692 1.00 81.50 166 ASP A N 1
ATOM 1243 C CA . ASP A 1 166 ? -25.533 -12.098 -9.446 1.00 81.50 166 ASP A CA 1
ATOM 1244 C C . ASP A 1 166 ? -24.633 -11.176 -8.605 1.00 81.50 166 ASP A C 1
ATOM 1246 O O . ASP A 1 166 ? -24.167 -10.142 -9.082 1.00 81.50 166 ASP A O 1
ATOM 1250 N N . THR A 1 167 ? -24.384 -11.517 -7.337 1.00 78.44 167 THR A N 1
ATOM 1251 C CA . THR A 1 167 ? -23.570 -10.687 -6.437 1.00 78.44 167 THR A CA 1
ATOM 1252 C C . THR A 1 167 ? -22.157 -11.236 -6.310 1.00 78.44 167 THR A C 1
ATOM 1254 O O . THR A 1 167 ? -21.963 -12.407 -5.983 1.00 78.44 167 THR A O 1
ATOM 1257 N N . THR A 1 168 ? -21.160 -10.374 -6.502 1.00 84.06 168 THR A N 1
ATOM 1258 C CA . THR A 1 168 ? -19.753 -10.705 -6.251 1.00 84.06 168 THR A CA 1
ATOM 1259 C C . THR A 1 168 ? -19.490 -10.864 -4.759 1.00 84.06 168 THR A C 1
ATOM 1261 O O . THR A 1 168 ? -19.593 -9.908 -3.994 1.00 84.06 168 THR A O 1
ATOM 1264 N N . VAL A 1 169 ? -19.121 -12.079 -4.359 1.00 78.19 169 VAL A N 1
ATOM 1265 C CA . VAL A 1 169 ? -18.761 -12.442 -2.981 1.00 78.19 169 VAL A CA 1
ATOM 1266 C C . VAL A 1 169 ? -17.276 -12.206 -2.727 1.00 78.19 169 VAL A C 1
ATOM 1268 O O . VAL A 1 169 ? -16.900 -11.705 -1.672 1.00 78.19 169 VAL A O 1
ATOM 1271 N N . SER A 1 170 ? -16.419 -12.585 -3.678 1.00 76.19 170 SER A N 1
ATOM 1272 C CA . SER A 1 170 ? -14.966 -12.428 -3.565 1.00 76.19 170 SER A CA 1
ATOM 1273 C C . SER A 1 170 ? -14.304 -12.463 -4.938 1.00 76.19 170 SER A C 1
ATOM 1275 O O . SER A 1 170 ? -14.847 -13.041 -5.876 1.00 76.19 170 SER A O 1
ATOM 1277 N N . VAL A 1 171 ? -13.113 -11.884 -5.049 1.00 82.62 171 VAL A N 1
ATOM 1278 C CA . VAL A 1 171 ? -12.272 -11.956 -6.247 1.00 82.62 171 VAL A CA 1
ATOM 1279 C C . VAL A 1 171 ? -10.897 -12.442 -5.822 1.00 82.62 171 VAL A C 1
ATOM 1281 O O . VAL A 1 171 ? -10.292 -11.868 -4.919 1.00 82.62 171 VAL A O 1
ATOM 1284 N N . VAL A 1 172 ? -10.406 -13.488 -6.479 1.00 81.12 172 VAL A N 1
ATOM 1285 C CA . VAL A 1 172 ? -9.074 -14.050 -6.249 1.00 81.12 172 VAL A CA 1
ATOM 1286 C C . VAL A 1 172 ? -8.261 -13.916 -7.529 1.00 81.12 172 VAL A C 1
ATOM 1288 O O . VAL A 1 172 ? -8.714 -14.317 -8.599 1.00 81.12 172 VAL A O 1
ATOM 1291 N N . ALA A 1 173 ? -7.067 -13.338 -7.433 1.00 82.00 173 ALA A N 1
ATOM 1292 C CA . ALA A 1 173 ? -6.150 -13.211 -8.559 1.00 82.00 173 ALA A CA 1
ATOM 1293 C C . ALA A 1 173 ? -5.144 -14.367 -8.548 1.00 82.00 173 ALA A C 1
ATOM 1295 O O . ALA A 1 173 ? -4.531 -14.635 -7.516 1.00 82.00 173 ALA A O 1
ATOM 1296 N N . LEU A 1 174 ? -4.978 -15.028 -9.696 1.00 82.25 174 LEU A N 1
ATOM 1297 C CA . LEU A 1 174 ? -3.926 -16.015 -9.913 1.00 82.25 174 LEU A CA 1
ATOM 1298 C C . LEU A 1 174 ? -2.857 -15.468 -10.850 1.00 82.25 174 LEU A C 1
ATOM 1300 O O . LEU A 1 174 ? -3.176 -14.988 -11.940 1.00 82.25 174 LEU A O 1
ATOM 1304 N N . ASN A 1 175 ? -1.597 -15.600 -10.452 1.00 77.00 175 ASN A N 1
ATOM 1305 C CA . ASN A 1 175 ? -0.443 -15.177 -11.240 1.00 77.00 175 ASN A CA 1
ATOM 1306 C C . ASN A 1 175 ? 0.130 -16.332 -12.071 1.00 77.00 175 ASN A C 1
ATOM 1308 O O . ASN A 1 175 ? -0.039 -17.507 -11.743 1.00 77.00 175 ASN A O 1
ATOM 1312 N N . THR A 1 176 ? 0.838 -16.007 -13.153 1.00 74.50 176 THR A N 1
ATOM 1313 C CA . THR A 1 176 ? 1.605 -17.001 -13.918 1.00 74.50 176 THR A CA 1
ATOM 1314 C C . THR A 1 176 ? 2.776 -17.515 -13.070 1.00 74.50 176 THR A C 1
ATOM 1316 O O . THR A 1 176 ? 3.425 -16.705 -12.403 1.00 74.50 176 THR A O 1
ATOM 1319 N N . PRO A 1 177 ? 3.080 -18.825 -13.083 1.00 63.59 177 PRO A N 1
ATOM 1320 C CA . PRO A 1 177 ? 4.230 -19.368 -12.371 1.00 63.59 177 PRO A CA 1
ATOM 1321 C C . PRO A 1 177 ? 5.538 -18.691 -12.805 1.00 63.59 177 PRO A C 1
ATOM 1323 O O . PRO A 1 177 ? 5.921 -18.726 -13.973 1.00 63.59 177 PRO A O 1
ATOM 1326 N N . VAL A 1 178 ? 6.257 -18.084 -11.856 1.00 59.56 178 VAL A N 1
ATOM 1327 C CA . VAL A 1 178 ? 7.554 -17.429 -12.122 1.00 59.56 178 VAL A CA 1
ATOM 1328 C C . VAL A 1 178 ? 8.674 -18.427 -12.434 1.00 59.56 178 VAL A C 1
ATOM 1330 O O . VAL A 1 178 ? 9.699 -18.047 -12.988 1.00 59.56 178 VAL A O 1
ATOM 1333 N N . ASN A 1 179 ? 8.482 -19.711 -12.123 1.00 57.91 179 ASN A N 1
ATOM 1334 C CA . ASN A 1 179 ? 9.456 -20.776 -12.374 1.00 57.91 179 ASN A CA 1
ATOM 1335 C C . ASN A 1 179 ? 9.587 -21.166 -13.860 1.00 57.91 179 ASN A C 1
ATOM 1337 O O . ASN A 1 179 ? 10.567 -21.820 -14.214 1.00 57.91 179 ASN A O 1
ATOM 1341 N N . GLU A 1 180 ? 8.660 -20.749 -14.730 1.00 48.06 180 GLU A N 1
ATOM 1342 C CA . GLU A 1 180 ? 8.810 -20.880 -16.190 1.00 48.06 180 GLU A CA 1
ATOM 1343 C C . GLU A 1 180 ? 9.666 -19.757 -16.798 1.00 48.06 180 GLU A C 1
ATOM 1345 O O . GLU A 1 180 ? 10.205 -19.904 -17.895 1.00 48.06 180 GLU A O 1
ATOM 1350 N N . SER A 1 181 ? 9.855 -18.649 -16.076 1.00 50.66 181 SER A N 1
ATOM 1351 C CA . SER A 1 181 ? 10.734 -17.556 -16.491 1.00 50.66 181 SER A CA 1
ATOM 1352 C C . SER A 1 181 ? 12.098 -17.704 -15.822 1.00 50.66 181 SER A C 1
ATOM 1354 O O . SER A 1 181 ? 12.265 -17.435 -14.634 1.00 50.66 181 SER A O 1
ATOM 1356 N N . ARG A 1 182 ? 13.123 -18.108 -16.581 1.00 56.97 182 ARG A N 1
ATOM 1357 C CA . ARG A 1 182 ? 14.515 -18.034 -16.107 1.00 56.97 182 ARG A CA 1
ATOM 1358 C C . ARG A 1 182 ? 14.945 -16.565 -16.035 1.00 56.97 182 ARG A C 1
ATOM 1360 O O . ARG A 1 182 ? 15.480 -16.027 -16.993 1.00 56.97 182 ARG A O 1
ATOM 1367 N N . LEU A 1 183 ? 14.698 -15.928 -14.888 1.00 56.75 183 LEU A N 1
ATOM 1368 C CA . LEU A 1 183 ? 15.077 -14.535 -14.598 1.00 56.75 183 LEU A CA 1
ATOM 1369 C C . LEU A 1 183 ? 16.548 -14.374 -14.176 1.00 56.75 183 LEU A C 1
ATOM 1371 O O . LEU A 1 183 ? 17.003 -13.260 -13.922 1.00 56.75 183 LEU A O 1
ATOM 1375 N N . ALA A 1 184 ? 17.294 -15.477 -14.063 1.00 66.50 184 ALA A N 1
ATOM 1376 C CA . ALA A 1 184 ? 18.722 -15.428 -13.785 1.00 66.50 184 ALA A CA 1
ATOM 1377 C C . ALA A 1 184 ? 19.458 -14.731 -14.937 1.00 66.50 184 ALA A C 1
ATOM 1379 O O . ALA A 1 184 ? 19.159 -14.966 -16.108 1.00 66.50 184 ALA A O 1
ATOM 1380 N N . ARG A 1 185 ? 20.440 -13.889 -14.594 1.00 57.22 185 ARG A N 1
ATOM 1381 C CA . ARG A 1 185 ? 21.321 -13.254 -15.577 1.00 57.22 185 ARG A CA 1
ATOM 1382 C C . ARG A 1 185 ? 21.975 -14.346 -16.428 1.00 57.22 185 ARG A C 1
ATOM 1384 O O . ARG A 1 185 ? 22.682 -15.194 -15.892 1.00 57.22 185 ARG A O 1
ATOM 1391 N N . VAL A 1 186 ? 21.716 -14.319 -17.732 1.00 72.81 186 VAL A N 1
ATOM 1392 C CA . VAL A 1 186 ? 22.362 -15.206 -18.705 1.00 72.81 186 VAL A CA 1
ATOM 1393 C C . VAL A 1 186 ? 23.835 -14.808 -18.809 1.00 72.81 186 VAL A C 1
ATOM 1395 O O . VAL A 1 186 ? 24.140 -13.614 -18.863 1.00 72.81 186 VAL A O 1
ATOM 1398 N N . SER A 1 187 ? 24.739 -15.790 -18.772 1.00 73.69 187 SER A N 1
ATOM 1399 C CA . SER A 1 187 ? 26.169 -15.539 -18.961 1.00 73.69 187 SER A CA 1
ATOM 1400 C C . SER A 1 187 ? 26.448 -15.186 -20.425 1.00 73.69 187 SER A C 1
ATOM 1402 O O . SER A 1 187 ? 25.731 -15.629 -21.323 1.00 73.69 187 SER A O 1
ATOM 1404 N N . GLU A 1 188 ? 27.474 -14.375 -20.681 1.00 70.19 188 GLU A N 1
ATOM 1405 C CA . GLU A 1 188 ? 27.822 -13.989 -22.055 1.00 70.19 188 GLU A CA 1
ATOM 1406 C C . GLU A 1 188 ? 28.213 -15.204 -22.914 1.00 70.19 188 GLU A C 1
ATOM 1408 O O . GLU A 1 188 ? 27.904 -15.237 -24.106 1.00 70.19 188 GLU A O 1
ATOM 1413 N N . ASP A 1 189 ? 28.765 -16.244 -22.284 1.00 74.44 189 ASP A N 1
ATOM 1414 C CA . ASP A 1 189 ? 29.152 -17.504 -22.923 1.00 74.44 189 ASP A CA 1
ATOM 1415 C C . ASP A 1 189 ? 27.941 -18.354 -23.360 1.00 74.44 189 ASP A C 1
ATOM 1417 O O . ASP A 1 189 ? 28.022 -19.100 -24.338 1.00 74.44 189 ASP A O 1
ATOM 1421 N N . ASP A 1 190 ? 26.795 -18.218 -22.681 1.00 74.50 190 ASP A N 1
ATOM 1422 C CA . ASP A 1 190 ? 25.575 -18.998 -22.951 1.00 74.50 190 ASP A CA 1
ATOM 1423 C C . ASP A 1 190 ? 24.655 -18.351 -24.006 1.00 74.50 190 ASP A C 1
ATOM 1425 O O . ASP A 1 190 ? 23.752 -19.004 -24.545 1.00 74.50 190 ASP A O 1
ATOM 1429 N N . LEU A 1 191 ? 24.863 -17.068 -24.328 1.00 72.88 191 LEU A N 1
ATOM 1430 C CA . LEU A 1 191 ? 24.041 -16.311 -25.285 1.00 72.88 191 LEU A CA 1
ATOM 1431 C C . LEU A 1 191 ? 23.939 -16.969 -26.677 1.00 72.88 191 LEU A C 1
ATOM 1433 O O . LEU A 1 191 ? 22.820 -17.048 -27.200 1.00 72.88 191 LEU A O 1
ATOM 1437 N N . PRO A 1 192 ? 25.030 -17.479 -27.293 1.00 73.12 192 PRO A N 1
ATOM 1438 C CA . PRO A 1 192 ? 24.962 -18.084 -28.625 1.00 73.12 192 PRO A CA 1
ATOM 1439 C C . PRO A 1 192 ? 24.112 -19.360 -28.659 1.00 73.12 192 PRO A C 1
ATOM 1441 O O . PRO A 1 192 ? 23.429 -19.626 -29.649 1.00 73.12 192 PRO A O 1
ATOM 1444 N N . ALA A 1 193 ? 24.119 -20.135 -27.570 1.00 73.31 193 ALA A N 1
ATOM 1445 C CA . ALA A 1 193 ? 23.335 -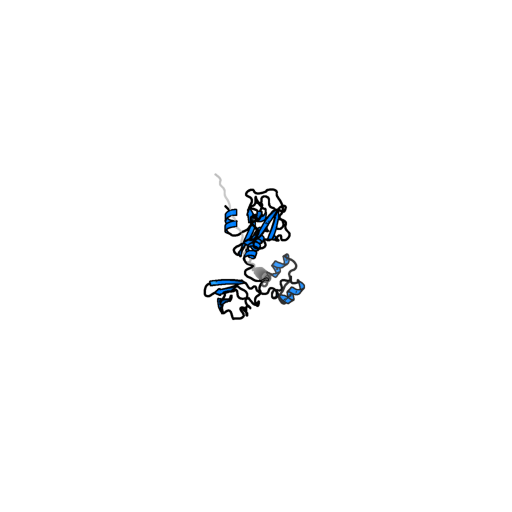21.361 -27.454 1.00 73.31 193 ALA A CA 1
ATOM 1446 C C . ALA A 1 193 ? 21.833 -21.080 -27.277 1.00 73.31 193 ALA A C 1
ATOM 1448 O O . ALA A 1 193 ? 21.004 -21.862 -27.740 1.00 73.31 193 ALA A O 1
ATOM 1449 N N . LEU A 1 194 ? 21.480 -19.964 -26.628 1.00 74.38 194 LEU A N 1
ATOM 1450 C CA . LEU A 1 194 ? 20.093 -19.591 -26.328 1.00 74.38 194 LEU A CA 1
ATOM 1451 C C . LEU A 1 194 ? 19.404 -18.816 -27.459 1.00 74.38 194 LEU A C 1
ATOM 1453 O O . LEU A 1 194 ? 18.208 -18.995 -27.678 1.00 74.38 194 LEU A O 1
ATOM 1457 N N . ILE A 1 195 ? 20.134 -17.951 -28.167 1.00 76.56 195 ILE A N 1
ATOM 1458 C CA . ILE A 1 195 ? 19.583 -17.076 -29.220 1.00 76.56 195 ILE A CA 1
ATOM 1459 C C . ILE A 1 195 ? 19.763 -17.700 -30.619 1.00 76.56 195 ILE A C 1
ATOM 1461 O O . ILE A 1 195 ? 18.996 -17.404 -31.538 1.00 76.56 195 ILE A O 1
ATOM 1465 N N . GLY A 1 196 ? 20.735 -18.605 -30.778 1.00 71.44 196 GLY A N 1
ATOM 1466 C CA . GLY A 1 196 ? 21.027 -19.325 -32.018 1.00 71.44 196 GLY A CA 1
ATOM 1467 C C . GLY A 1 196 ? 22.301 -18.845 -32.722 1.00 71.44 196 GLY A C 1
ATOM 1468 O O . GLY A 1 196 ? 22.882 -17.812 -32.399 1.00 71.44 196 GLY A O 1
ATOM 1469 N N . SER A 1 197 ? 22.735 -19.582 -33.748 1.00 66.25 197 SER A N 1
ATOM 1470 C CA . SER A 1 197 ? 24.026 -19.394 -34.439 1.00 66.25 197 SER A CA 1
ATOM 1471 C C . SER A 1 197 ? 24.160 -18.105 -35.271 1.00 66.25 197 SER A C 1
ATOM 1473 O O . SER A 1 197 ? 25.128 -17.951 -36.011 1.00 66.25 197 SER A O 1
ATOM 1475 N N . GLY A 1 198 ? 23.179 -17.201 -35.207 1.00 67.56 198 GLY A N 1
ATOM 1476 C CA . GLY A 1 198 ? 23.164 -15.920 -35.919 1.00 67.56 198 GLY A CA 1
ATOM 1477 C C . GLY A 1 198 ? 23.621 -14.723 -35.081 1.00 67.56 198 GLY A C 1
ATOM 1478 O O . GLY A 1 198 ? 23.543 -13.594 -35.564 1.00 67.56 198 GLY A O 1
ATOM 1479 N N . VAL A 1 199 ? 24.053 -14.940 -33.835 1.00 71.25 199 VAL A N 1
ATOM 1480 C CA . VAL A 1 199 ? 24.485 -13.861 -32.937 1.00 71.25 199 VAL A CA 1
ATOM 1481 C C . VAL A 1 199 ? 25.867 -13.354 -33.335 1.00 71.25 199 VAL A C 1
ATOM 1483 O O . VAL A 1 199 ? 26.828 -14.116 -33.403 1.00 71.25 199 VAL A O 1
ATOM 1486 N N . VAL A 1 200 ? 25.969 -12.043 -33.549 1.00 72.25 200 VAL A N 1
ATOM 1487 C CA . VAL A 1 200 ? 27.243 -11.334 -33.688 1.00 72.25 200 VAL A CA 1
ATOM 1488 C C . VAL A 1 200 ? 27.456 -10.540 -32.406 1.00 72.25 200 VAL A C 1
ATOM 1490 O O . VAL A 1 200 ? 26.717 -9.593 -32.144 1.00 72.25 200 VAL A O 1
ATOM 1493 N N . SER A 1 201 ? 28.431 -10.953 -31.595 1.00 72.06 201 SER A N 1
ATOM 1494 C CA . SER A 1 201 ? 28.830 -10.195 -30.408 1.00 72.06 201 SER A CA 1
ATOM 1495 C C . SER A 1 201 ? 29.646 -8.975 -30.828 1.00 72.06 201 SER A C 1
ATOM 1497 O O . SER A 1 201 ? 30.506 -9.069 -31.706 1.00 72.06 201 SER A O 1
ATOM 1499 N N . VAL A 1 202 ? 29.366 -7.831 -30.210 1.00 78.25 202 VAL A N 1
ATOM 1500 C CA . VAL A 1 202 ? 30.092 -6.581 -30.434 1.00 78.25 202 VAL A CA 1
ATOM 1501 C C . VAL A 1 202 ? 30.589 -6.093 -29.081 1.00 78.25 202 VAL A C 1
ATOM 1503 O O . VAL A 1 202 ? 29.809 -5.617 -28.263 1.00 78.25 202 VAL A O 1
ATOM 1506 N N . GLU A 1 203 ? 31.891 -6.224 -28.846 1.00 75.44 203 GLU A N 1
ATOM 1507 C CA . GLU A 1 203 ? 32.509 -5.890 -27.555 1.00 75.44 203 GLU A CA 1
ATOM 1508 C C . GLU A 1 203 ? 32.739 -4.384 -27.369 1.00 75.44 203 GLU A C 1
ATOM 1510 O O . GLU A 1 203 ? 32.849 -3.905 -26.242 1.00 75.44 203 GLU A O 1
ATOM 1515 N N . ARG A 1 204 ? 32.825 -3.622 -28.469 1.00 75.94 204 ARG A N 1
ATOM 1516 C CA . ARG A 1 204 ? 33.072 -2.175 -28.443 1.00 75.94 204 ARG A CA 1
ATOM 1517 C C . ARG A 1 204 ? 31.896 -1.406 -29.023 1.00 75.94 204 ARG A C 1
ATOM 1519 O O . ARG A 1 204 ? 31.470 -1.660 -30.146 1.00 75.94 204 ARG A O 1
ATOM 1526 N N . GLU A 1 205 ? 31.420 -0.410 -28.283 1.00 74.12 205 GLU A N 1
ATOM 1527 C CA . GLU A 1 205 ? 30.284 0.433 -28.681 1.00 74.12 205 GLU A CA 1
ATOM 1528 C C . GLU A 1 205 ? 30.498 1.114 -30.048 1.00 74.12 205 GLU A C 1
ATOM 1530 O O . GLU A 1 205 ? 29.571 1.236 -30.845 1.00 74.12 205 GLU A O 1
ATOM 1535 N N . GLU A 1 206 ? 31.742 1.467 -30.378 1.00 77.69 206 GLU A N 1
ATOM 1536 C CA . GLU A 1 206 ? 32.121 2.064 -31.667 1.00 77.69 206 GLU A CA 1
ATOM 1537 C C . GLU A 1 206 ? 31.879 1.149 -32.884 1.00 77.69 206 GLU A C 1
ATOM 1539 O O . GLU A 1 206 ? 31.608 1.633 -33.987 1.00 77.69 206 GLU A O 1
ATOM 1544 N N . ASP A 1 207 ? 31.907 -0.171 -32.694 1.00 74.00 207 ASP A N 1
ATOM 1545 C CA . ASP A 1 207 ? 31.682 -1.162 -33.751 1.00 74.00 207 ASP A CA 1
ATOM 1546 C C . ASP A 1 207 ? 30.195 -1.545 -33.895 1.00 74.00 207 ASP A C 1
ATOM 1548 O O . ASP A 1 207 ? 29.797 -2.204 -34.867 1.00 74.00 207 ASP A O 1
ATOM 1552 N N . TRP A 1 208 ? 29.342 -1.085 -32.970 1.00 74.56 208 TRP A N 1
ATOM 1553 C CA . TRP A 1 208 ? 27.908 -1.385 -32.948 1.00 74.56 208 TRP A CA 1
ATOM 1554 C C . TRP A 1 208 ? 27.197 -0.847 -34.186 1.00 74.56 208 TRP A C 1
ATOM 1556 O O . TRP A 1 208 ? 26.506 -1.586 -34.894 1.00 74.56 208 TRP A O 1
ATOM 1566 N N . ALA A 1 209 ? 27.429 0.429 -34.506 1.00 71.50 209 ALA A N 1
ATOM 1567 C CA . ALA A 1 209 ? 26.828 1.074 -35.668 1.00 71.50 209 ALA A CA 1
ATOM 1568 C C . ALA A 1 209 ? 27.206 0.351 -36.973 1.00 71.50 209 ALA A C 1
ATOM 1570 O O . ALA A 1 209 ? 26.355 0.139 -37.831 1.00 71.50 209 ALA A O 1
ATOM 1571 N N . ARG A 1 210 ? 28.457 -0.106 -37.099 1.00 69.69 210 ARG A N 1
ATOM 1572 C CA . ARG A 1 210 ? 28.952 -0.817 -38.289 1.00 69.69 210 ARG A CA 1
ATOM 1573 C C . ARG A 1 210 ? 28.337 -2.214 -38.448 1.00 69.69 210 ARG A C 1
ATOM 1575 O O . ARG A 1 210 ? 28.202 -2.704 -39.566 1.00 69.69 210 ARG A O 1
ATOM 1582 N N . THR A 1 211 ? 27.968 -2.849 -37.338 1.00 71.06 211 THR A N 1
ATOM 1583 C CA . THR A 1 211 ? 27.407 -4.208 -37.319 1.00 71.06 211 THR A CA 1
ATOM 1584 C C . THR A 1 211 ? 25.898 -4.208 -37.575 1.00 71.06 211 THR A C 1
ATOM 1586 O O . THR A 1 211 ? 25.409 -5.014 -38.369 1.00 71.06 211 THR A O 1
ATOM 1589 N N . VAL A 1 212 ? 25.159 -3.279 -36.952 1.00 67.56 212 VAL A N 1
ATOM 1590 C CA . VAL A 1 212 ? 23.699 -3.126 -37.121 1.00 67.56 212 VAL A CA 1
ATOM 1591 C C . VAL A 1 212 ? 23.368 -2.577 -38.501 1.00 67.56 212 VAL A C 1
ATOM 1593 O O . VAL A 1 212 ? 22.572 -3.156 -39.245 1.00 67.56 212 VAL A O 1
ATOM 1596 N N . PHE A 1 213 ? 24.026 -1.486 -38.884 1.00 63.38 213 PHE A N 1
ATOM 1597 C CA . PHE A 1 213 ? 23.999 -1.006 -40.251 1.00 63.38 213 PHE A CA 1
ATOM 1598 C C . PHE A 1 213 ? 25.067 -1.777 -41.004 1.00 63.38 213 PHE A C 1
ATOM 1600 O O . PHE A 1 213 ? 26.100 -1.210 -41.342 1.00 63.38 213 PHE A O 1
ATOM 1607 N N . ARG A 1 214 ? 24.822 -3.072 -41.271 1.00 55.16 214 ARG A N 1
ATOM 1608 C CA . ARG A 1 214 ? 25.493 -3.777 -42.371 1.00 55.16 214 ARG A CA 1
ATOM 1609 C C . ARG A 1 214 ? 25.380 -2.838 -43.555 1.00 55.16 214 ARG A C 1
ATOM 1611 O O . ARG A 1 214 ? 24.301 -2.723 -44.145 1.00 55.16 214 ARG A O 1
ATOM 1618 N N . THR A 1 215 ? 26.443 -2.093 -43.823 1.00 50.50 215 THR A N 1
ATOM 1619 C CA . THR A 1 215 ? 26.443 -1.102 -44.872 1.00 50.50 215 THR A CA 1
ATOM 1620 C C . THR A 1 215 ? 26.134 -1.918 -46.103 1.00 50.50 215 THR A C 1
ATOM 1622 O O . THR A 1 215 ? 26.932 -2.758 -46.518 1.00 50.50 215 THR A O 1
ATOM 1625 N N . ARG A 1 216 ? 24.938 -1.739 -46.666 1.00 48.53 216 ARG A N 1
ATOM 1626 C CA . ARG A 1 216 ? 24.679 -2.114 -48.047 1.00 48.53 216 ARG A CA 1
ATOM 1627 C C . ARG A 1 216 ? 25.529 -1.167 -48.891 1.00 48.53 216 ARG A C 1
ATOM 1629 O O . ARG A 1 216 ? 25.004 -0.315 -49.594 1.00 48.53 216 ARG A O 1
ATOM 1636 N N . GLN A 1 217 ? 26.849 -1.283 -48.791 1.00 54.94 217 GLN A N 1
ATOM 1637 C CA . GLN A 1 217 ? 27.732 -0.946 -49.880 1.00 54.94 217 GLN A CA 1
ATOM 1638 C C . GLN A 1 217 ? 27.420 -2.012 -50.922 1.00 54.94 217 GLN A C 1
ATOM 1640 O O . GLN A 1 217 ? 28.014 -3.086 -50.959 1.00 54.94 217 GLN A O 1
ATOM 1645 N N . GLY A 1 218 ? 26.385 -1.749 -51.72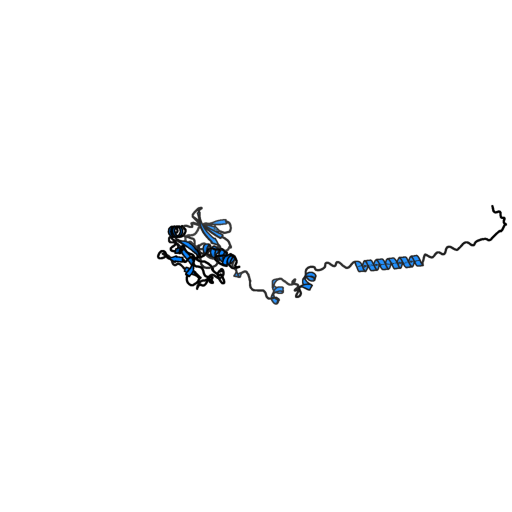8 1.00 61.97 218 GLY A N 1
ATOM 1646 C CA . GLY A 1 218 ? 26.326 -2.358 -53.047 1.00 61.97 218 GLY A CA 1
ATOM 1647 C C . GLY A 1 218 ? 27.677 -2.133 -53.737 1.00 61.97 218 GLY A C 1
ATOM 1648 O O . GLY A 1 218 ? 28.377 -1.183 -53.373 1.00 61.97 218 GLY A O 1
ATOM 1649 N N . PRO A 1 219 ? 28.073 -3.008 -54.676 1.00 64.75 219 PRO A N 1
ATOM 1650 C CA . PRO A 1 219 ? 29.389 -2.953 -55.303 1.00 64.75 219 PRO A CA 1
ATOM 1651 C C . PRO A 1 219 ? 29.743 -1.514 -55.684 1.00 64.75 219 PRO A C 1
ATOM 1653 O O . PRO A 1 219 ? 28.958 -0.834 -56.347 1.00 64.75 219 PRO A O 1
ATOM 1656 N N . GLU A 1 220 ? 30.884 -1.038 -55.186 1.00 73.62 220 GLU A N 1
ATOM 1657 C CA . GLU A 1 220 ? 31.305 0.354 -55.300 1.00 73.62 220 GLU A CA 1
ATOM 1658 C C . GLU A 1 220 ? 31.477 0.748 -56.779 1.00 73.62 220 GLU A C 1
ATOM 1660 O O . GLU A 1 220 ? 32.512 0.517 -57.400 1.00 73.62 220 GLU A O 1
ATOM 1665 N N . LEU A 1 221 ? 30.432 1.338 -57.367 1.00 77.69 221 LEU A N 1
ATOM 1666 C CA . LEU A 1 221 ? 30.362 1.684 -58.793 1.00 77.69 221 LEU A CA 1
ATOM 1667 C C . LEU A 1 221 ? 31.269 2.857 -59.196 1.00 77.69 221 LEU A C 1
ATOM 1669 O O . LEU A 1 221 ? 31.437 3.112 -60.387 1.00 77.69 221 LEU A O 1
ATOM 1673 N N . TRP A 1 222 ? 31.878 3.563 -58.241 1.00 81.94 222 TRP A N 1
ATOM 1674 C CA . TRP A 1 222 ? 32.745 4.706 -58.537 1.00 81.94 222 TRP A CA 1
ATOM 1675 C C . TRP A 1 222 ? 34.039 4.283 -59.249 1.00 81.94 222 TRP A C 1
ATOM 1677 O O . TRP A 1 222 ? 34.466 4.957 -60.184 1.00 81.94 222 TRP A O 1
ATOM 1687 N N . TRP A 1 223 ? 34.626 3.142 -58.875 1.00 85.06 223 TRP A N 1
ATOM 1688 C CA . TRP A 1 223 ? 35.835 2.616 -59.510 1.00 85.06 223 TRP A CA 1
ATOM 1689 C C . TRP A 1 223 ? 35.630 2.249 -60.993 1.00 85.06 223 TRP A C 1
ATOM 1691 O O . TRP A 1 223 ? 36.388 2.747 -61.830 1.00 85.06 223 TRP A O 1
ATOM 1701 N N . PRO A 1 224 ? 34.605 1.459 -61.386 1.00 89.38 224 PRO A N 1
ATOM 1702 C CA . PRO A 1 224 ? 34.362 1.178 -62.801 1.00 89.38 224 PRO A CA 1
ATOM 1703 C C . PRO A 1 224 ? 33.963 2.429 -63.602 1.00 89.38 224 PRO A C 1
ATOM 1705 O O . PRO A 1 224 ? 34.333 2.532 -64.771 1.00 89.38 224 PRO A O 1
ATOM 1708 N N . LEU A 1 225 ? 33.277 3.406 -62.993 1.00 88.50 225 LEU A N 1
ATOM 1709 C CA . LEU A 1 225 ? 32.967 4.693 -63.634 1.00 88.50 225 LEU A CA 1
ATOM 1710 C C . LEU A 1 225 ? 34.226 5.523 -63.918 1.00 88.50 225 LEU A C 1
ATOM 1712 O O . LEU A 1 225 ? 34.368 6.053 -65.020 1.00 88.50 225 LEU A O 1
ATOM 1716 N N . LEU A 1 226 ? 35.158 5.608 -62.964 1.00 92.75 226 LEU A N 1
ATOM 1717 C CA . LEU A 1 226 ? 36.443 6.282 -63.178 1.00 92.75 226 LEU A CA 1
ATOM 1718 C C . LEU A 1 226 ? 37.270 5.592 -64.259 1.00 92.75 226 LEU A C 1
ATOM 1720 O O . LEU A 1 226 ? 37.859 6.267 -65.103 1.00 92.75 226 LEU A O 1
ATOM 1724 N N . LEU A 1 227 ? 37.284 4.259 -64.266 1.00 94.56 227 LEU A N 1
ATOM 1725 C CA . LEU A 1 227 ? 37.988 3.487 -65.284 1.00 94.56 227 LEU A CA 1
ATOM 1726 C C . LEU A 1 227 ? 37.406 3.748 -66.683 1.00 94.56 227 LEU A C 1
ATOM 1728 O O . LEU A 1 227 ? 38.157 3.965 -67.634 1.00 94.56 227 LEU A O 1
ATOM 1732 N N . ALA A 1 228 ? 36.076 3.792 -66.804 1.00 93.94 228 ALA A N 1
ATOM 1733 C CA . ALA A 1 228 ? 35.394 4.126 -68.052 1.00 93.94 228 ALA A CA 1
ATOM 1734 C C . ALA A 1 228 ? 35.698 5.561 -68.511 1.00 93.94 228 ALA A C 1
ATOM 1736 O O . ALA A 1 228 ? 35.980 5.774 -69.689 1.00 93.94 228 ALA A O 1
ATOM 1737 N N . ALA A 1 229 ? 35.702 6.534 -67.595 1.00 94.62 229 ALA A N 1
ATOM 1738 C CA . ALA A 1 229 ? 36.054 7.921 -67.903 1.00 94.62 229 ALA A CA 1
ATOM 1739 C C . ALA A 1 229 ? 37.516 8.060 -68.365 1.00 94.62 229 ALA A C 1
ATOM 1741 O O . ALA A 1 229 ? 37.793 8.760 -69.339 1.00 94.62 229 ALA A O 1
ATOM 1742 N N . ALA A 1 230 ? 38.446 7.358 -67.711 1.00 95.44 230 ALA A N 1
ATOM 1743 C CA . ALA A 1 230 ? 39.851 7.326 -68.109 1.00 95.44 230 ALA A CA 1
ATOM 1744 C C . ALA A 1 230 ? 40.037 6.696 -69.499 1.00 95.44 230 ALA A C 1
ATOM 1746 O O . ALA A 1 230 ? 40.790 7.222 -70.320 1.00 95.44 230 ALA A O 1
ATOM 1747 N N . LEU A 1 231 ? 39.314 5.609 -69.791 1.00 95.88 231 LEU A N 1
ATOM 1748 C CA . LEU A 1 231 ? 39.316 4.982 -71.112 1.00 95.88 231 LEU A CA 1
ATOM 1749 C C . LEU A 1 231 ? 38.773 5.940 -72.181 1.00 95.88 231 LEU A C 1
ATOM 1751 O O . LEU A 1 231 ? 39.357 6.049 -73.259 1.00 95.88 231 LEU A O 1
ATOM 1755 N N . LEU A 1 232 ? 37.696 6.666 -71.869 1.00 95.44 232 LEU A N 1
ATOM 1756 C CA . LEU A 1 232 ? 37.110 7.654 -72.770 1.00 95.44 232 LEU A CA 1
ATOM 1757 C C . LEU A 1 232 ? 38.115 8.767 -73.099 1.00 95.44 232 LEU A C 1
ATOM 1759 O O . LEU A 1 232 ? 38.315 9.074 -74.271 1.00 95.44 232 LEU A O 1
ATOM 1763 N N . MET A 1 233 ? 38.808 9.301 -72.086 1.00 94.44 233 MET A N 1
ATOM 1764 C CA . MET A 1 233 ? 39.862 10.305 -72.278 1.00 94.44 233 MET A CA 1
ATOM 1765 C C . MET A 1 233 ? 41.032 9.776 -73.114 1.00 94.44 233 MET A C 1
ATOM 1767 O O . MET A 1 233 ? 41.560 10.500 -73.956 1.00 94.44 233 MET A O 1
ATOM 1771 N N . ALA A 1 234 ? 41.436 8.518 -72.924 1.00 92.69 234 ALA A N 1
ATOM 1772 C CA . ALA A 1 234 ? 42.498 7.914 -73.726 1.00 92.69 234 ALA A CA 1
ATOM 1773 C C . ALA A 1 234 ? 42.095 7.798 -75.206 1.00 92.69 234 ALA A C 1
ATOM 1775 O O . ALA A 1 234 ? 42.890 8.127 -76.089 1.00 92.69 234 ALA A O 1
ATOM 1776 N N . ILE A 1 235 ? 40.853 7.387 -75.481 1.00 93.19 235 ILE A N 1
ATOM 1777 C CA . ILE A 1 235 ? 40.300 7.333 -76.843 1.00 93.19 235 ILE A CA 1
ATOM 1778 C C . ILE A 1 235 ? 40.262 8.734 -77.459 1.00 93.19 235 ILE A C 1
ATOM 1780 O O . ILE A 1 235 ? 40.689 8.916 -78.600 1.00 93.19 235 ILE A O 1
ATOM 1784 N N . GLU A 1 236 ? 39.797 9.730 -76.705 1.00 87.88 236 GLU A N 1
ATOM 1785 C CA . GLU A 1 236 ? 39.721 11.117 -77.164 1.00 87.88 236 GLU A CA 1
ATOM 1786 C C . GLU A 1 236 ? 41.111 11.679 -77.495 1.00 87.88 236 GLU A C 1
ATOM 1788 O O . GLU A 1 236 ? 41.310 12.275 -78.555 1.00 87.88 236 GLU A O 1
ATOM 1793 N N . ALA A 1 237 ? 42.107 11.407 -76.647 1.00 89.38 237 ALA A N 1
ATOM 1794 C CA . ALA A 1 237 ? 43.493 11.796 -76.880 1.00 89.38 237 ALA A CA 1
ATOM 1795 C C . ALA A 1 237 ? 44.082 11.137 -78.140 1.00 89.38 237 ALA A C 1
ATOM 1797 O O . ALA A 1 237 ? 44.781 11.799 -78.911 1.00 89.38 237 ALA A O 1
ATOM 1798 N N . LEU A 1 238 ? 43.775 9.859 -78.386 1.00 87.81 238 LEU A N 1
ATOM 1799 C CA . LEU A 1 238 ? 44.189 9.146 -79.600 1.00 87.81 238 LEU A CA 1
ATOM 1800 C C . LEU A 1 238 ? 43.545 9.733 -80.863 1.00 87.81 238 LEU A C 1
ATOM 1802 O O . LEU A 1 238 ? 44.242 9.963 -81.854 1.00 87.81 238 LEU A O 1
ATOM 1806 N N . LEU A 1 239 ? 42.242 10.019 -80.830 1.00 85.31 239 LEU A N 1
ATOM 1807 C CA . LEU A 1 239 ? 41.526 10.646 -81.946 1.00 85.31 239 LEU A CA 1
ATOM 1808 C C . LEU A 1 239 ? 42.046 12.063 -82.223 1.00 85.31 239 LEU A C 1
ATOM 1810 O O . LEU A 1 239 ? 42.297 12.417 -83.377 1.00 85.31 239 LEU A O 1
ATOM 1814 N N . ALA A 1 240 ? 42.285 12.855 -81.176 1.00 80.12 240 ALA A N 1
ATOM 1815 C CA . ALA A 1 240 ? 42.867 14.191 -81.289 1.00 80.12 240 ALA A CA 1
ATOM 1816 C C . ALA A 1 240 ? 44.298 14.158 -81.854 1.00 80.12 240 ALA A C 1
ATOM 1818 O O . ALA A 1 240 ? 44.678 15.029 -82.643 1.00 80.12 240 ALA A O 1
ATOM 1819 N N . ALA A 1 241 ? 45.092 13.145 -81.496 1.00 75.62 241 ALA A N 1
ATOM 1820 C CA . ALA A 1 241 ? 46.431 12.945 -82.042 1.00 75.62 241 ALA A CA 1
ATOM 1821 C C . ALA A 1 241 ? 46.404 12.524 -83.524 1.00 75.62 241 ALA A C 1
ATOM 1823 O O . ALA A 1 241 ? 47.235 12.991 -84.306 1.00 75.62 241 ALA A O 1
ATOM 1824 N N . ALA A 1 242 ? 45.433 11.698 -83.925 1.00 71.12 242 ALA A N 1
ATOM 1825 C CA . ALA A 1 242 ? 45.262 11.243 -85.306 1.00 71.12 242 ALA A CA 1
ATOM 1826 C C . ALA A 1 242 ? 44.682 12.325 -86.243 1.00 71.12 242 ALA A C 1
ATOM 1828 O O . ALA A 1 242 ? 44.945 12.313 -87.444 1.00 71.12 242 ALA A O 1
ATOM 1829 N N . GLY A 1 243 ? 43.928 13.291 -85.707 1.00 58.03 243 GLY A N 1
ATOM 1830 C CA . GLY A 1 243 ? 43.187 14.301 -86.472 1.00 58.03 243 GLY A CA 1
ATOM 1831 C C . GLY A 1 243 ? 43.969 15.525 -86.969 1.00 58.03 243 GLY A C 1
ATOM 1832 O O . GLY A 1 243 ? 43.351 16.463 -87.471 1.00 58.03 243 GLY A O 1
ATOM 1833 N N . ARG A 1 244 ? 45.307 15.577 -86.869 1.00 53.19 244 ARG A N 1
ATOM 1834 C CA . ARG A 1 244 ? 46.090 16.715 -87.404 1.00 53.19 244 ARG A CA 1
ATOM 1835 C C . ARG A 1 244 ? 46.215 16.661 -88.931 1.00 53.19 244 ARG A C 1
ATOM 1837 O O . ARG A 1 244 ? 47.293 16.423 -89.476 1.00 53.19 244 ARG A O 1
ATOM 1844 N N . VAL A 1 245 ? 45.132 16.970 -89.637 1.00 52.44 245 VAL A N 1
ATOM 1845 C CA . VAL A 1 245 ? 45.191 17.328 -91.059 1.00 52.44 245 VAL A CA 1
ATOM 1846 C C . VAL A 1 245 ? 45.720 18.761 -91.167 1.00 52.44 245 VAL A C 1
ATOM 1848 O O . VAL A 1 245 ? 45.033 19.731 -90.852 1.00 52.44 245 VAL A O 1
ATOM 1851 N N . LYS A 1 246 ? 46.983 18.901 -91.587 1.00 50.91 246 LYS A N 1
ATOM 1852 C CA . LYS A 1 246 ? 47.592 20.192 -91.938 1.00 50.91 246 LYS A CA 1
ATOM 1853 C C . LYS A 1 246 ? 46.880 20.770 -93.163 1.00 50.91 246 LYS A C 1
ATOM 1855 O O . LYS A 1 246 ? 47.037 20.245 -94.261 1.00 50.91 246 LYS A O 1
ATOM 1860 N N . ILE A 1 247 ? 46.168 21.880 -92.999 1.00 50.75 247 ILE A N 1
ATOM 1861 C CA . ILE A 1 247 ? 45.754 22.721 -94.129 1.00 50.75 247 ILE A CA 1
ATOM 1862 C C . ILE A 1 247 ? 46.972 23.581 -94.523 1.00 50.75 247 ILE A C 1
ATOM 1864 O O . ILE A 1 247 ? 47.477 24.323 -93.675 1.00 50.75 247 ILE A O 1
ATOM 1868 N N . PRO A 1 248 ? 47.506 23.479 -95.755 1.00 44.12 248 PRO A N 1
ATOM 1869 C CA . PRO A 1 248 ? 48.678 24.243 -96.166 1.00 44.12 248 PRO A CA 1
ATOM 1870 C C . PRO A 1 248 ? 48.343 25.726 -96.375 1.00 44.12 248 PRO A C 1
ATOM 1872 O O . PRO A 1 248 ? 47.324 26.088 -96.962 1.00 44.12 248 PRO A O 1
ATOM 1875 N N . ALA A 1 249 ? 49.246 26.586 -95.901 1.00 51.12 249 ALA A N 1
ATOM 1876 C CA . ALA A 1 249 ? 49.190 28.033 -96.057 1.00 51.12 249 ALA A CA 1
ATOM 1877 C C . ALA A 1 249 ? 49.299 28.440 -97.536 1.00 51.12 249 ALA A C 1
ATOM 1879 O O . ALA A 1 249 ? 50.238 28.044 -98.228 1.00 51.12 249 ALA A O 1
ATOM 1880 N N . LYS A 1 250 ? 48.363 29.269 -98.018 1.00 47.88 250 LYS A N 1
ATOM 1881 C CA . LYS A 1 250 ? 48.422 29.847 -99.366 1.00 47.88 250 L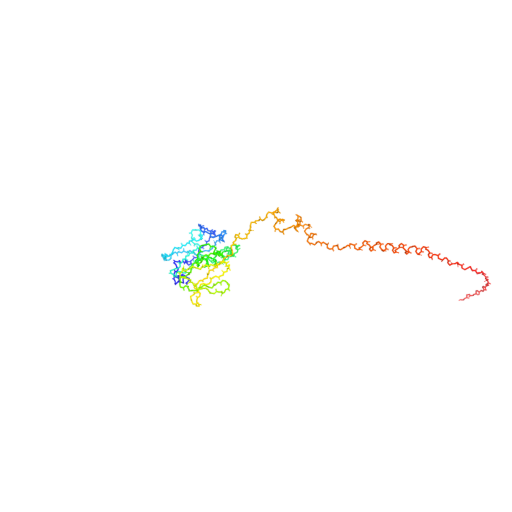YS A CA 1
ATOM 1882 C C . LYS A 1 250 ? 49.257 31.129 -99.358 1.00 47.88 250 LYS A C 1
ATOM 1884 O O . LYS A 1 250 ? 48.943 32.102 -98.676 1.00 47.88 250 LYS A O 1
ATOM 1889 N N . THR A 1 251 ? 50.329 31.088 -100.135 1.00 44.25 251 THR A N 1
ATOM 1890 C CA . THR A 1 251 ? 51.337 32.127 -100.343 1.00 44.25 251 THR A CA 1
ATOM 1891 C C . THR A 1 251 ? 50.757 33.409 -100.957 1.00 44.25 251 THR A C 1
ATOM 1893 O O . THR A 1 251 ? 49.932 33.379 -101.868 1.00 44.25 251 THR A O 1
ATOM 1896 N N . ARG A 1 252 ? 51.245 34.540 -100.444 1.00 48.03 252 ARG A N 1
ATOM 1897 C CA . ARG A 1 252 ? 51.028 35.937 -100.862 1.00 48.03 252 ARG A CA 1
ATOM 1898 C C . ARG A 1 252 ? 51.570 36.209 -102.282 1.00 48.03 252 ARG A C 1
ATOM 1900 O O . ARG A 1 252 ? 52.597 35.628 -102.629 1.00 48.03 252 ARG A O 1
ATOM 1907 N N . PRO A 1 253 ? 51.049 37.214 -103.011 1.00 47.69 253 PRO A N 1
ATOM 1908 C CA . PRO A 1 253 ? 51.881 37.989 -103.925 1.00 47.69 253 PRO A CA 1
ATOM 1909 C C . PRO A 1 253 ? 51.996 39.469 -103.522 1.00 47.69 253 PRO A C 1
ATOM 1911 O O . PRO A 1 253 ? 51.311 39.977 -102.636 1.00 47.69 253 PRO A O 1
ATOM 1914 N N . LYS A 1 254 ? 52.981 40.112 -104.147 1.00 43.59 254 LYS A N 1
ATOM 1915 C CA . LYS A 1 254 ? 53.780 41.258 -103.706 1.00 43.59 254 LYS A CA 1
ATOM 1916 C C . LYS A 1 254 ? 53.476 42.511 -104.550 1.00 43.59 254 LYS A C 1
ATOM 1918 O O . LYS A 1 254 ? 53.509 42.420 -105.764 1.00 43.59 254 LYS A O 1
ATOM 1923 N N . ALA A 1 255 ? 53.292 43.638 -103.850 1.00 51.41 255 ALA A N 1
ATOM 1924 C CA . ALA A 1 255 ? 53.608 45.052 -104.152 1.00 51.41 255 ALA A CA 1
ATOM 1925 C C . ALA A 1 255 ? 53.179 45.753 -105.466 1.00 51.41 255 ALA A C 1
ATOM 1927 O O . ALA A 1 255 ? 53.526 45.311 -106.552 1.00 51.41 255 ALA A O 1
ATOM 1928 N N . ALA A 1 256 ? 52.672 46.993 -105.326 1.00 44.19 256 ALA A N 1
ATOM 1929 C CA . ALA A 1 256 ? 53.083 48.156 -106.135 1.00 44.19 256 ALA A CA 1
ATOM 1930 C C . ALA A 1 256 ? 52.790 49.500 -105.414 1.00 44.19 256 ALA A C 1
ATOM 1932 O O . ALA A 1 256 ? 51.800 49.629 -104.702 1.00 44.19 256 ALA A O 1
ATOM 1933 N N . ARG A 1 257 ? 53.707 50.467 -105.582 1.00 47.06 257 ARG A N 1
ATOM 1934 C CA . ARG A 1 257 ? 53.755 51.856 -105.059 1.00 47.06 257 ARG A CA 1
ATOM 1935 C C . ARG A 1 257 ? 52.869 52.833 -105.861 1.00 47.06 257 ARG A C 1
ATOM 1937 O O . ARG A 1 257 ? 52.829 52.679 -107.072 1.00 47.06 257 ARG A O 1
ATOM 1944 N N . SER A 1 258 ? 52.411 53.931 -105.233 1.00 42.66 258 SER A N 1
ATOM 1945 C CA . SER A 1 258 ? 52.490 55.332 -105.750 1.00 42.66 258 SER A CA 1
ATOM 1946 C C . SER A 1 258 ? 52.012 56.344 -104.672 1.00 42.66 258 SER A C 1
ATOM 1948 O O . SER A 1 258 ? 50.888 56.237 -104.200 1.00 42.66 258 SER A O 1
ATOM 1950 N N . THR A 1 259 ? 52.905 57.123 -104.042 1.00 44.94 259 THR A N 1
ATOM 1951 C CA . THR A 1 259 ? 53.120 58.595 -104.197 1.00 44.94 259 THR A CA 1
ATOM 1952 C C . THR A 1 259 ? 52.004 59.561 -103.706 1.00 44.94 259 THR A C 1
ATOM 1954 O O . THR A 1 259 ? 51.020 59.753 -104.403 1.00 44.94 259 THR A O 1
ATOM 1957 N N . VAL A 1 260 ? 52.233 60.145 -102.505 1.00 49.53 260 VAL A N 1
ATOM 1958 C CA . VAL A 1 260 ? 52.110 61.550 -101.959 1.00 49.53 260 VAL A CA 1
ATOM 1959 C C . VAL A 1 260 ? 51.497 62.630 -102.912 1.00 49.53 260 VAL A C 1
ATOM 1961 O O . VAL A 1 260 ? 51.777 62.500 -104.102 1.00 49.53 260 VAL A O 1
ATOM 1964 N N . PRO A 1 261 ? 50.808 63.738 -102.477 1.00 53.19 261 PRO A N 1
ATOM 1965 C CA . PRO A 1 261 ? 51.174 64.563 -101.307 1.00 53.19 261 PRO A CA 1
ATOM 1966 C C . PRO A 1 261 ? 50.131 65.391 -100.499 1.00 53.19 261 PRO A C 1
ATOM 1968 O O . PRO A 1 261 ? 49.060 65.750 -100.960 1.00 53.19 261 PRO A O 1
ATOM 1971 N N . ASN A 1 262 ? 50.559 65.698 -99.262 1.00 47.16 262 ASN A N 1
ATOM 1972 C CA . ASN A 1 262 ? 50.543 66.961 -98.492 1.00 47.16 262 ASN A CA 1
ATOM 1973 C C . ASN A 1 262 ? 49.502 68.070 -98.794 1.00 47.16 262 ASN A C 1
ATOM 1975 O O . ASN A 1 262 ? 49.502 68.606 -99.895 1.00 47.16 262 ASN A O 1
ATOM 1979 N N . ALA A 1 263 ? 48.799 68.551 -97.758 1.00 42.16 263 ALA A N 1
ATOM 1980 C CA . ALA A 1 263 ? 48.715 69.980 -97.405 1.00 42.16 263 ALA A CA 1
ATOM 1981 C C . ALA A 1 263 ? 47.981 70.177 -96.065 1.00 42.16 263 ALA A C 1
ATOM 1983 O O . ALA A 1 263 ? 46.905 69.629 -95.840 1.00 42.16 263 ALA A O 1
ATOM 1984 N N . ALA A 1 264 ? 48.597 70.975 -95.198 1.00 45.94 264 ALA A N 1
ATOM 1985 C CA . ALA A 1 264 ? 48.035 71.513 -93.971 1.00 45.94 264 ALA A CA 1
ATOM 1986 C C . ALA A 1 264 ? 47.105 72.707 -94.247 1.00 45.94 264 ALA A C 1
ATOM 1988 O O . ALA A 1 264 ? 47.326 73.443 -95.212 1.00 45.94 264 ALA A O 1
ATOM 1989 N N . ALA A 1 265 ? 46.156 72.927 -93.339 1.00 42.41 265 ALA A N 1
ATOM 1990 C CA . ALA A 1 265 ? 45.720 74.235 -92.850 1.00 42.41 265 ALA A CA 1
ATOM 1991 C C . ALA A 1 265 ? 45.117 74.042 -91.453 1.00 42.41 265 ALA A C 1
ATOM 1993 O O . ALA A 1 265 ? 44.316 73.091 -91.302 1.00 42.41 265 ALA A O 1
#

Radius of gyration: 45.46 Å; chains: 1; bounding box: 80×104×131 Å

Foldseek 3Di:
DVQVVCVVQQNQKDWDPDKDADKFQKDDPQADPLRHPKIFGIFTAMDGNDDAPWDKDQRIDGPNGRAWIWDAGPVRHIDIDGGFDPDPNGMCSVVDPSVVVVVVVVVCVVVPPPDDDDQAAQQHKDQADPQFQWKQAQVRDIDGQDPVSIDGRSNDFAWIFTDNPPDTPDIDGHHHDCVVPPPPDDDPVCVCVVVHVPDDDDPDPVCVCCVVCVPPPPPVCVVVVVVVVVVVVVVVVVVVVVPPPDDDDDDDDDDDDDDDDDDDD

Sequence (265 aa):
ALNRRLADAGIPWRYEVRALSGGAELQGRTLPAPLEGVRVEAWYRMTLASAPTTPTRTLAEVNTDPWAVEGTSAFGRRYLLLASSLDAPSTTLPVSTGMLRFIDWAASAWAGRAGLEGELLAGAHLPAPLGATKVRFPSGEDHEIDGTRTVRGTGKAGFYTFLASDTTVSVVALNTPVNESRLARVSEDDLPALIGSGVVSVEREEDWARTVFRTRQGPELWWPLLLAAALLMAIEALLAAAGRVKIPAKTRPKAARSTVPNAAA

pLDDT: mean 78.2, std 15.4, range [35.09, 95.88]